Protein AF-A0A368H5M2-F1 (afdb_monomer)

Sequence (194 aa):
VFSQQQHNDDEKASECLKKCVGPLAKVERSFNYLFNHYEEICDMLESGAFCVRKCEQKDVEKFHQYTTFYRIHCVDYEEDLEPHIPCLKKAAKDADAVCKDKCHNTYKIDKNDEKEKQEKKGCLTLECSTVCYFQEFVEECPEAKDALLKLNVGQIHSIALTLHPISFERMTQECRNVHDTDHMKRRMLEGLDN

Mean predicted aligned error: 5.5 Å

Solvent-accessible surface area (backbone atoms only — not comparable to full-atom values): 10730 Å² total; per-residue (Å²): 129,81,73,79,73,77,67,91,59,91,65,74,76,50,72,61,42,48,62,31,46,44,69,68,71,70,53,72,93,44,62,33,53,44,46,72,40,40,69,63,51,37,53,52,48,53,52,21,53,64,49,31,74,77,45,56,72,71,41,39,54,50,49,52,62,76,39,39,68,54,43,48,56,57,61,77,37,26,83,64,41,59,87,37,39,78,50,48,35,66,42,20,55,56,33,48,54,52,30,47,53,64,19,52,65,72,38,63,75,54,93,84,49,54,70,70,58,38,51,42,30,49,26,48,28,48,44,44,36,56,30,38,46,51,42,47,43,30,71,74,30,58,89,38,38,66,43,52,48,51,52,53,45,50,51,28,43,58,53,43,74,71,53,54,66,72,60,53,71,71,44,55,70,51,48,44,42,61,41,33,46,70,56,47,51,50,58,44,47,60,91,68,83,126

Organism: Ancylostoma caninum (NCBI:txid29170)

Structure (mmCIF, N/CA/C/O backbone):
data_AF-A0A368H5M2-F1
#
_entry.id   AF-A0A368H5M2-F1
#
loop_
_atom_site.group_PDB
_atom_site.id
_atom_site.type_symbol
_atom_site.label_atom_id
_atom_site.label_alt_id
_atom_site.label_comp_id
_atom_site.label_asym_id
_atom_site.label_entity_id
_atom_site.label_seq_id
_atom_site.pdbx_PDB_ins_code
_atom_site.Cartn_x
_atom_site.Cartn_y
_atom_site.Cartn_z
_atom_site.occupancy
_atom_site.B_iso_or_equiv
_atom_site.auth_seq_id
_atom_site.auth_comp_id
_atom_site.auth_asym_id
_atom_site.auth_atom_id
_atom_site.pdbx_PDB_model_num
ATOM 1 N N . VAL A 1 1 ? 0.085 3.322 0.647 1.00 35.03 1 VAL A N 1
ATOM 2 C CA . VAL A 1 1 ? 1.050 4.067 1.504 1.00 35.03 1 VAL A CA 1
ATOM 3 C C . VAL A 1 1 ? 2.459 3.452 1.529 1.00 35.03 1 VAL A C 1
ATOM 5 O O . VAL A 1 1 ? 3.427 4.170 1.737 1.00 35.03 1 VAL A O 1
ATOM 8 N N . PHE A 1 2 ? 2.631 2.171 1.181 1.00 29.92 2 PHE A N 1
ATOM 9 C CA . PHE A 1 2 ? 3.947 1.521 1.132 1.00 29.92 2 PHE A CA 1
ATOM 10 C C . PHE A 1 2 ? 4.688 1.663 -0.195 1.00 29.92 2 PHE A C 1
ATOM 12 O O . PHE A 1 2 ? 4.491 0.917 -1.149 1.00 29.92 2 PHE A O 1
ATOM 19 N N . SER A 1 3 ? 5.470 2.729 -0.257 1.00 29.77 3 SER A N 1
ATOM 20 C CA . SER A 1 3 ? 6.711 2.936 -1.010 1.00 29.77 3 SER A CA 1
ATOM 21 C C . SER A 1 3 ? 6.845 4.453 -1.055 1.00 29.77 3 SER A C 1
ATOM 23 O O . SER A 1 3 ? 6.444 5.109 -2.016 1.00 29.77 3 SER A O 1
ATOM 25 N N . GLN A 1 4 ? 7.254 5.016 0.081 1.00 31.94 4 GLN A N 1
ATOM 26 C CA . GLN A 1 4 ? 8.092 6.204 0.087 1.00 31.94 4 GLN A CA 1
ATOM 27 C C . GLN A 1 4 ? 9.530 5.724 0.283 1.00 31.94 4 GLN A C 1
ATOM 29 O O . GLN A 1 4 ? 10.230 6.148 1.192 1.00 31.94 4 GLN A O 1
ATOM 34 N N . GLN A 1 5 ? 10.005 4.854 -0.607 1.00 32.59 5 GLN A N 1
ATOM 35 C CA . GLN A 1 5 ? 11.347 5.123 -1.086 1.00 32.59 5 GLN A CA 1
ATOM 36 C C . GLN A 1 5 ? 11.201 6.354 -1.981 1.00 32.59 5 GLN A C 1
ATOM 38 O O . GLN A 1 5 ? 10.917 6.253 -3.174 1.00 32.59 5 GLN A O 1
ATOM 43 N N . GLN A 1 6 ? 11.347 7.542 -1.387 1.00 32.94 6 GLN A N 1
ATOM 44 C CA . GLN A 1 6 ? 11.907 8.663 -2.131 1.00 32.94 6 GLN A CA 1
ATOM 45 C C . GLN A 1 6 ? 13.333 8.243 -2.492 1.00 32.94 6 GLN A C 1
ATOM 47 O O . GLN A 1 6 ? 14.298 8.571 -1.808 1.00 32.94 6 GLN A O 1
ATOM 52 N N . HIS A 1 7 ? 13.453 7.427 -3.537 1.00 35.25 7 HIS A N 1
ATOM 53 C CA . HIS A 1 7 ? 14.720 7.249 -4.204 1.00 35.25 7 HIS A CA 1
ATOM 54 C C . HIS A 1 7 ? 15.053 8.606 -4.821 1.00 35.25 7 HIS A C 1
ATOM 56 O O . HIS A 1 7 ? 14.352 9.093 -5.709 1.00 35.25 7 HIS A O 1
ATOM 62 N N . ASN A 1 8 ? 16.109 9.230 -4.298 1.00 33.22 8 ASN A N 1
ATOM 63 C CA . ASN A 1 8 ? 16.935 10.149 -5.067 1.00 33.22 8 ASN A CA 1
ATOM 64 C C . ASN A 1 8 ? 17.477 9.365 -6.270 1.00 33.22 8 ASN A C 1
ATOM 66 O O . ASN A 1 8 ? 18.597 8.867 -6.232 1.00 33.22 8 ASN A O 1
ATOM 70 N N . ASP A 1 9 ? 16.664 9.227 -7.311 1.00 36.62 9 ASP A N 1
ATOM 71 C CA . ASP A 1 9 ? 17.094 8.729 -8.606 1.00 36.62 9 ASP A CA 1
ATOM 72 C C . ASP A 1 9 ? 17.068 9.915 -9.570 1.00 36.62 9 ASP A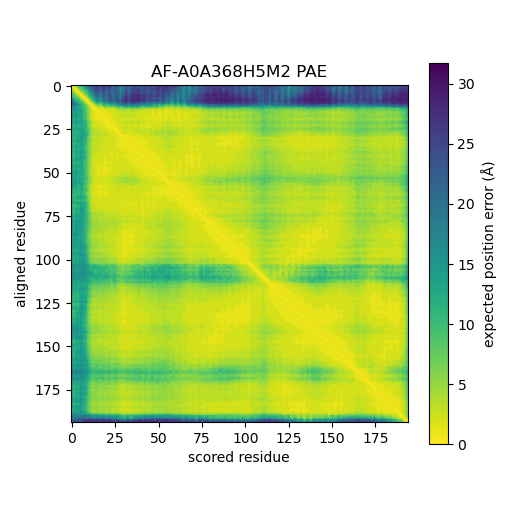 C 1
ATOM 74 O O . ASP A 1 9 ? 16.074 10.203 -10.236 1.00 36.62 9 ASP A O 1
ATOM 78 N N . ASP A 1 10 ? 18.223 10.569 -9.687 1.00 37.59 10 ASP A N 1
ATOM 79 C CA . ASP A 1 10 ? 18.582 11.396 -10.844 1.00 37.59 10 ASP A CA 1
ATOM 80 C C . ASP A 1 10 ? 18.661 10.568 -12.155 1.00 37.59 10 ASP A C 1
ATOM 82 O O . ASP A 1 10 ? 19.004 11.087 -13.219 1.00 37.59 10 ASP A O 1
ATOM 86 N N . GLU A 1 11 ? 18.285 9.283 -12.140 1.00 53.75 11 GLU A N 1
ATOM 87 C CA . GLU A 1 11 ? 17.988 8.513 -13.344 1.00 53.75 11 GLU A CA 1
ATOM 88 C C . GLU A 1 11 ? 16.551 8.759 -13.805 1.00 53.75 11 GLU A C 1
ATOM 90 O O . GLU A 1 11 ? 15.599 8.101 -13.378 1.00 53.75 11 GLU A O 1
ATOM 95 N N . LYS A 1 12 ? 16.397 9.682 -14.759 1.00 68.19 12 LYS A N 1
ATOM 96 C CA . LYS A 1 12 ? 15.141 9.862 -15.495 1.00 68.19 12 LYS A CA 1
ATOM 97 C C . LYS A 1 12 ? 14.625 8.503 -15.979 1.00 68.19 12 LYS A C 1
ATOM 99 O O . LYS A 1 12 ? 15.290 7.844 -16.773 1.00 68.19 12 LYS A O 1
ATOM 104 N N . ALA A 1 13 ? 13.416 8.132 -15.549 1.00 78.81 13 ALA A N 1
ATOM 105 C CA . ALA A 1 13 ? 12.724 6.948 -16.053 1.00 78.81 13 ALA A CA 1
ATOM 106 C C . ALA A 1 13 ? 12.751 6.917 -17.592 1.00 78.81 13 ALA A C 1
ATOM 108 O O . ALA A 1 13 ? 12.530 7.957 -18.239 1.00 78.81 13 ALA A O 1
ATOM 109 N N . SER A 1 14 ? 13.033 5.738 -18.153 1.00 92.19 14 SER A N 1
ATOM 110 C CA . SER A 1 14 ? 13.108 5.530 -19.599 1.00 92.19 14 SER A CA 1
ATOM 111 C C . SER A 1 14 ? 11.769 5.867 -20.268 1.00 92.19 14 SER A C 1
ATOM 113 O O . SER A 1 14 ? 10.714 5.906 -19.625 1.00 92.19 14 SER A O 1
ATOM 115 N N . GLU A 1 15 ? 11.785 6.116 -21.578 1.00 94.81 15 GLU A N 1
ATOM 116 C CA . GLU A 1 15 ? 10.541 6.325 -22.329 1.00 94.81 15 GLU A CA 1
ATOM 117 C C . GLU A 1 15 ? 9.644 5.080 -22.308 1.00 94.81 15 GLU A C 1
ATOM 119 O O . GLU A 1 15 ? 8.421 5.211 -22.219 1.00 94.81 15 GLU A O 1
ATOM 124 N N . CYS A 1 16 ? 10.243 3.882 -22.315 1.00 95.25 16 CYS A N 1
ATOM 125 C CA . CYS A 1 16 ? 9.516 2.615 -22.239 1.00 95.25 16 CYS A CA 1
ATOM 126 C C . CYS A 1 16 ? 8.762 2.503 -20.909 1.00 95.25 16 CYS A C 1
ATOM 128 O O . CYS A 1 16 ? 7.539 2.345 -20.894 1.00 95.25 16 CYS A O 1
ATOM 130 N N . LEU A 1 17 ? 9.466 2.708 -19.792 1.00 94.81 17 LEU A N 1
ATOM 131 C CA . LEU A 1 17 ? 8.885 2.667 -18.454 1.00 94.81 17 LEU A CA 1
ATOM 132 C C . LEU A 1 17 ? 7.793 3.723 -18.272 1.00 94.81 17 LEU A C 1
ATOM 134 O O . LEU A 1 17 ? 6.701 3.398 -17.810 1.00 94.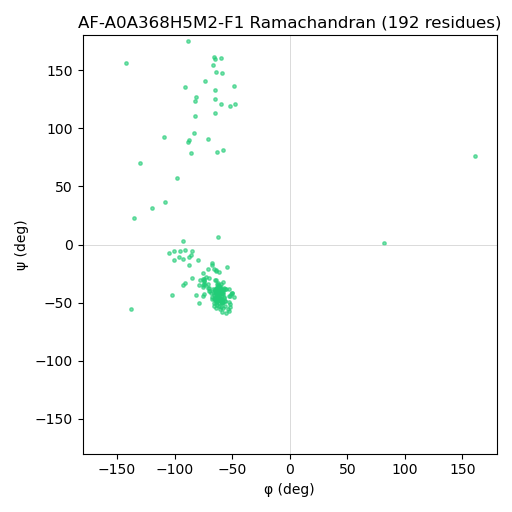81 17 LEU A O 1
ATOM 138 N N . LYS A 1 18 ? 8.044 4.971 -18.693 1.00 94.50 18 LYS A N 1
ATOM 139 C CA . LYS A 1 18 ? 7.052 6.060 -18.631 1.00 94.50 18 LYS A CA 1
ATOM 140 C C . LYS A 1 18 ? 5.776 5.724 -19.389 1.00 94.50 18 LYS A C 1
ATOM 142 O O . LYS A 1 18 ? 4.689 6.030 -18.905 1.00 94.50 18 LYS A O 1
ATOM 147 N N . LYS A 1 19 ? 5.898 5.101 -20.563 1.00 95.38 19 LYS A N 1
ATOM 148 C CA . LYS A 1 19 ? 4.743 4.669 -21.351 1.00 95.38 19 LYS A CA 1
ATOM 149 C C . LYS A 1 19 ? 3.947 3.589 -20.618 1.00 95.38 19 LYS A C 1
ATOM 151 O O . LYS A 1 19 ? 2.727 3.703 -20.548 1.00 95.38 19 LYS A O 1
ATOM 156 N N . CYS A 1 20 ? 4.620 2.578 -20.068 1.00 96.69 20 CYS A N 1
ATOM 157 C CA . CYS A 1 20 ? 3.949 1.436 -19.447 1.00 96.69 20 CYS A CA 1
ATOM 158 C C . CYS A 1 20 ? 3.358 1.751 -18.062 1.00 96.69 20 CYS A C 1
ATOM 160 O O . CYS A 1 20 ? 2.287 1.252 -17.738 1.00 96.69 20 CYS A O 1
ATOM 162 N N . VAL A 1 21 ? 4.007 2.604 -17.259 1.00 94.94 21 VAL A N 1
ATOM 163 C CA . VAL A 1 21 ? 3.494 3.019 -15.937 1.00 94.94 21 VAL A CA 1
ATOM 164 C C . VAL A 1 21 ? 2.564 4.234 -16.013 1.00 94.94 21 VAL A C 1
ATOM 166 O O . VAL A 1 21 ? 1.818 4.504 -15.079 1.00 94.94 21 VAL A O 1
ATOM 169 N N . GLY A 1 22 ? 2.603 4.983 -17.119 1.00 92.38 22 GLY A N 1
ATOM 170 C CA . GLY A 1 22 ? 1.934 6.274 -17.283 1.00 92.38 22 GLY A CA 1
ATOM 171 C C . GLY A 1 22 ? 0.442 6.305 -16.926 1.00 92.38 22 GLY A C 1
ATOM 172 O O . GLY A 1 22 ? 0.032 7.277 -16.291 1.00 92.38 22 GLY A O 1
ATOM 173 N N . PRO A 1 23 ? -0.374 5.298 -17.296 1.00 92.25 23 PRO A N 1
ATOM 174 C CA . PRO A 1 23 ? -1.769 5.219 -16.862 1.00 92.25 23 PRO A CA 1
ATOM 175 C C . PRO A 1 23 ? -1.906 5.145 -15.334 1.00 92.25 23 PRO A C 1
ATOM 177 O O . PRO A 1 23 ? -2.527 6.020 -14.736 1.00 92.25 23 PRO A O 1
ATOM 180 N N . LEU A 1 24 ? -1.227 4.188 -14.692 1.00 91.88 24 LEU A N 1
ATOM 181 C CA . LEU A 1 24 ? -1.243 4.008 -13.233 1.00 91.88 24 LEU A CA 1
ATOM 182 C C . LEU A 1 24 ? -0.621 5.183 -12.468 1.00 91.88 24 LEU A C 1
ATOM 184 O O . LEU A 1 24 ? -1.031 5.483 -11.351 1.00 91.88 24 LEU A O 1
ATOM 188 N N . ALA A 1 25 ? 0.360 5.872 -13.053 1.00 89.12 25 ALA A N 1
ATOM 189 C CA . ALA A 1 25 ? 1.016 7.022 -12.432 1.00 89.12 25 ALA A CA 1
ATOM 190 C C . ALA A 1 25 ? 0.092 8.245 -12.281 1.00 89.12 25 ALA A C 1
ATOM 192 O O . ALA A 1 25 ? 0.412 9.158 -11.521 1.00 89.12 25 ALA A O 1
ATOM 193 N N . LYS A 1 26 ? -1.033 8.282 -13.009 1.00 89.62 26 LYS A N 1
ATOM 194 C CA . LYS A 1 26 ? -2.046 9.348 -12.920 1.00 89.62 26 LYS A CA 1
ATOM 195 C C . LYS A 1 26 ? -3.162 9.031 -11.926 1.00 89.62 26 LYS A C 1
ATOM 197 O O . LYS A 1 26 ? -3.952 9.920 -11.618 1.00 89.62 26 LYS A O 1
ATOM 202 N N . VAL A 1 27 ? -3.239 7.786 -11.464 1.00 91.62 27 VAL A N 1
ATOM 203 C CA . VAL A 1 27 ? -4.258 7.321 -10.524 1.00 91.62 27 VAL A CA 1
ATOM 204 C C . VAL A 1 27 ? -3.961 7.858 -9.124 1.00 91.62 27 VAL A C 1
ATOM 206 O O . VAL A 1 27 ? -2.805 7.916 -8.695 1.00 91.62 27 VAL A O 1
ATOM 209 N N . GLU A 1 28 ? -5.009 8.258 -8.401 1.00 91.00 28 GLU A N 1
ATOM 210 C CA . GLU A 1 28 ? -4.875 8.656 -7.004 1.00 91.00 28 GLU A CA 1
ATOM 211 C C . GLU A 1 28 ? -4.448 7.455 -6.152 1.00 91.00 28 GLU A C 1
ATOM 213 O O . GLU A 1 28 ? -5.110 6.420 -6.107 1.00 91.00 28 GLU A O 1
ATOM 218 N N . ARG A 1 29 ? -3.344 7.610 -5.417 1.00 90.38 29 ARG A N 1
ATOM 219 C CA . ARG A 1 29 ? -2.837 6.566 -4.525 1.00 90.38 29 ARG A CA 1
ATOM 220 C C . ARG A 1 29 ? -3.516 6.632 -3.154 1.00 90.38 29 ARG A C 1
ATOM 222 O O . ARG A 1 29 ? -2.923 7.117 -2.188 1.00 90.38 29 ARG A O 1
ATOM 229 N N . SER A 1 30 ? -4.737 6.121 -3.071 1.00 94.19 30 SER A N 1
ATOM 230 C CA . SER A 1 30 ? -5.516 5.998 -1.834 1.00 94.19 30 SER A CA 1
ATOM 231 C C . SER A 1 30 ? -6.317 4.695 -1.819 1.00 94.19 30 SER A C 1
ATOM 233 O O . SER A 1 30 ? -6.560 4.114 -2.880 1.00 94.19 30 SER A O 1
ATOM 235 N N . PHE A 1 31 ? -6.679 4.188 -0.636 1.00 96.31 31 PHE A N 1
ATOM 236 C CA . PHE A 1 31 ? -7.460 2.948 -0.573 1.00 96.31 31 PHE A CA 1
ATOM 237 C C . PHE A 1 31 ? -8.894 3.170 -1.047 1.00 96.31 31 PHE A C 1
ATOM 239 O O . PHE A 1 31 ? -9.458 2.300 -1.708 1.00 96.31 31 PHE A O 1
ATOM 246 N N . ASN A 1 32 ? -9.456 4.354 -0.786 1.00 96.88 32 ASN A N 1
ATOM 247 C CA . ASN A 1 32 ? -10.765 4.733 -1.294 1.00 96.88 32 ASN A CA 1
ATOM 248 C C . ASN A 1 32 ? -10.786 4.671 -2.818 1.00 96.88 32 ASN A C 1
ATOM 250 O O . ASN A 1 32 ? -11.673 4.035 -3.381 1.00 96.88 32 ASN A O 1
ATOM 254 N N . TYR A 1 33 ? -9.805 5.273 -3.496 1.00 96.06 33 TYR A N 1
ATOM 255 C CA . TYR A 1 33 ? -9.757 5.200 -4.953 1.00 96.06 33 TYR A CA 1
ATOM 256 C C . TYR A 1 33 ? -9.540 3.757 -5.429 1.00 96.06 33 TYR A C 1
ATOM 258 O O . TYR A 1 33 ? -10.288 3.284 -6.282 1.00 96.06 33 TYR A O 1
ATOM 266 N N . LEU A 1 34 ? -8.588 3.034 -4.821 1.00 95.81 34 LEU A N 1
ATOM 267 C CA . LEU A 1 34 ? -8.287 1.642 -5.163 1.00 95.81 34 LEU A CA 1
ATOM 268 C C . LEU A 1 34 ? -9.528 0.747 -5.132 1.00 95.81 34 LEU A C 1
ATOM 270 O O . LEU A 1 34 ? -9.858 0.134 -6.137 1.00 95.81 34 LEU A O 1
ATOM 274 N N . PHE A 1 35 ? -10.236 0.679 -4.006 1.00 96.50 35 PHE A N 1
ATOM 275 C CA . PHE A 1 35 ? -11.365 -0.242 -3.872 1.00 96.50 35 PHE A CA 1
ATOM 276 C C . PHE A 1 35 ? -12.618 0.233 -4.616 1.00 96.50 35 PHE A C 1
ATOM 278 O O . PHE A 1 35 ? -13.444 -0.586 -5.021 1.00 96.50 35 PHE A O 1
ATOM 285 N N . ASN A 1 36 ? -12.776 1.541 -4.855 1.00 96.31 36 ASN A N 1
ATOM 286 C CA . ASN A 1 36 ? -13.881 2.027 -5.684 1.00 96.31 36 ASN A CA 1
ATOM 287 C C . ASN A 1 36 ? -13.690 1.718 -7.176 1.00 96.31 36 ASN A C 1
ATOM 289 O O . ASN A 1 36 ? -14.700 1.524 -7.858 1.00 96.31 36 ASN A O 1
ATOM 293 N N . HIS A 1 37 ? -12.437 1.617 -7.630 1.00 96.75 37 HIS A N 1
ATOM 294 C CA . HIS A 1 37 ? -12.019 1.374 -9.015 1.00 96.75 37 HIS A CA 1
ATOM 295 C C . HIS A 1 37 ? -11.202 0.077 -9.163 1.00 96.75 37 HIS A C 1
ATOM 297 O O . HIS A 1 37 ? -10.305 0.013 -9.997 1.00 96.75 37 HIS A O 1
ATOM 303 N N . TYR A 1 38 ? -11.485 -0.936 -8.336 1.00 95.50 38 TYR A N 1
ATOM 304 C CA . TYR A 1 38 ? -10.633 -2.121 -8.184 1.00 95.50 38 TYR A CA 1
ATOM 305 C C . TYR A 1 38 ? -10.357 -2.829 -9.519 1.00 95.50 38 TYR A C 1
ATOM 307 O O . TYR A 1 38 ? -9.210 -2.842 -9.956 1.00 95.50 38 TYR A O 1
ATOM 315 N N . GLU A 1 39 ? -11.409 -3.276 -10.213 1.00 94.94 39 GLU A N 1
ATOM 316 C CA . GLU A 1 39 ? -11.319 -3.921 -11.536 1.00 94.94 39 GLU A CA 1
ATOM 317 C C . GLU A 1 39 ? -10.523 -3.081 -12.543 1.00 94.94 39 GLU A C 1
ATOM 319 O O . GLU A 1 39 ? -9.571 -3.547 -13.157 1.00 94.94 39 GLU A O 1
ATOM 324 N N . GLU A 1 40 ? -10.859 -1.792 -12.653 1.00 96.62 40 GLU A N 1
ATOM 325 C CA . GLU A 1 40 ? -10.218 -0.871 -13.595 1.00 96.62 40 GLU A CA 1
ATOM 326 C C . GLU A 1 40 ? -8.710 -0.744 -13.320 1.00 96.62 40 GLU A C 1
ATOM 328 O O . GLU A 1 40 ? -7.894 -0.718 -14.242 1.00 96.62 40 GLU A O 1
ATOM 333 N N . ILE A 1 41 ? -8.315 -0.680 -12.047 1.00 96.00 41 ILE A N 1
ATOM 334 C CA . ILE A 1 41 ? -6.909 -0.591 -11.648 1.00 96.00 41 ILE A CA 1
ATOM 335 C C . ILE A 1 41 ? -6.177 -1.906 -11.908 1.00 96.00 41 ILE A C 1
ATOM 337 O O . ILE A 1 41 ? -5.024 -1.866 -12.353 1.00 96.00 41 ILE A O 1
ATOM 341 N N . CYS A 1 42 ? -6.818 -3.045 -11.649 1.00 96.25 42 CYS A N 1
ATOM 342 C CA . CYS A 1 42 ? -6.234 -4.355 -11.914 1.00 96.25 42 CYS A CA 1
ATOM 343 C C . CYS A 1 42 ? -6.034 -4.572 -13.428 1.00 96.25 42 CYS A C 1
ATOM 345 O O . CYS A 1 42 ? -4.927 -4.930 -13.841 1.00 96.25 42 CYS A O 1
ATOM 347 N N . ASP A 1 43 ? -6.998 -4.174 -14.265 1.00 96.69 43 ASP A N 1
ATOM 348 C CA . ASP A 1 43 ? -6.877 -4.164 -15.733 1.00 96.69 43 ASP A CA 1
ATOM 349 C C . ASP A 1 43 ? -5.737 -3.250 -16.225 1.00 96.69 43 ASP A C 1
ATOM 351 O O . ASP A 1 43 ? -4.948 -3.604 -17.116 1.00 96.69 43 ASP A O 1
ATOM 355 N N . MET A 1 44 ? -5.616 -2.047 -15.643 1.00 96.62 44 MET A N 1
ATOM 356 C CA . MET A 1 44 ? -4.515 -1.128 -15.956 1.00 96.62 44 MET A CA 1
ATOM 357 C C . MET A 1 44 ? -3.157 -1.722 -15.569 1.00 96.62 44 MET A C 1
ATOM 359 O O . MET A 1 44 ? -2.174 -1.545 -16.300 1.00 96.62 44 MET A O 1
ATOM 363 N N . LEU A 1 45 ? -3.088 -2.416 -14.430 1.00 96.88 45 LEU A N 1
ATOM 364 C CA . LEU A 1 45 ? -1.882 -3.088 -13.963 1.00 96.88 45 LEU A CA 1
ATOM 365 C C . LEU A 1 45 ? -1.480 -4.234 -14.883 1.00 96.88 45 LEU A C 1
ATOM 367 O O . LEU A 1 45 ? -0.309 -4.299 -15.267 1.00 96.88 45 LEU A O 1
ATOM 371 N N . GLU A 1 46 ? -2.423 -5.085 -15.279 1.00 96.62 46 GLU A N 1
ATOM 372 C CA . GLU A 1 46 ? -2.166 -6.178 -16.216 1.00 96.62 46 GLU A CA 1
ATOM 373 C C . GLU A 1 46 ? -1.673 -5.636 -17.566 1.00 96.62 46 GLU A C 1
ATOM 375 O O . GLU A 1 46 ? -0.632 -6.061 -18.083 1.00 96.62 46 GLU A O 1
ATOM 380 N N . SER A 1 47 ? -2.352 -4.617 -18.098 1.00 97.19 47 SER A N 1
ATOM 381 C CA . SER A 1 47 ? -1.963 -3.947 -19.343 1.00 97.19 47 SER A CA 1
ATOM 382 C C . SER A 1 47 ? -0.553 -3.348 -19.262 1.00 97.19 47 SER A C 1
ATOM 384 O O . SER A 1 47 ? 0.254 -3.485 -20.191 1.00 97.19 47 SER A O 1
ATOM 386 N N . GLY A 1 48 ? -0.223 -2.706 -18.137 1.00 96.94 48 GLY A N 1
ATOM 387 C CA . GLY A 1 48 ? 1.111 -2.171 -17.864 1.00 96.94 48 GLY A CA 1
ATOM 388 C C . GLY A 1 48 ? 2.175 -3.268 -17.762 1.00 96.94 48 GLY A C 1
ATOM 389 O O . GLY A 1 48 ? 3.254 -3.135 -18.347 1.00 96.94 48 GLY A O 1
ATOM 390 N N . ALA A 1 49 ? 1.855 -4.384 -17.101 1.00 96.31 49 ALA A N 1
ATOM 391 C CA . ALA A 1 49 ? 2.739 -5.539 -16.982 1.00 96.31 49 ALA A CA 1
ATOM 392 C C . ALA A 1 49 ? 3.001 -6.188 -18.351 1.00 96.31 49 ALA A C 1
ATOM 394 O O . ALA A 1 49 ? 4.140 -6.531 -18.670 1.00 96.31 49 ALA A O 1
ATOM 395 N N . PHE A 1 50 ? 1.983 -6.295 -19.209 1.00 96.94 50 PHE A N 1
ATOM 396 C CA . PHE A 1 50 ? 2.158 -6.761 -20.585 1.00 96.94 50 PHE A CA 1
ATOM 397 C C . PHE A 1 50 ? 3.017 -5.799 -21.420 1.00 96.94 50 PHE A C 1
ATOM 399 O O . PHE A 1 50 ? 3.858 -6.236 -22.210 1.00 96.94 50 PHE A O 1
ATOM 406 N N . CYS A 1 51 ? 2.839 -4.488 -21.230 1.00 97.44 51 CYS A N 1
ATOM 407 C CA . CYS A 1 51 ? 3.647 -3.460 -21.881 1.00 97.44 51 CYS A CA 1
ATOM 408 C C . CYS A 1 51 ? 5.132 -3.577 -21.501 1.00 97.44 51 CYS A C 1
ATOM 410 O O . CYS A 1 51 ? 5.984 -3.632 -22.394 1.00 97.44 51 CYS A O 1
ATOM 412 N N . VAL A 1 52 ? 5.445 -3.661 -20.199 1.00 97.06 52 VAL A N 1
ATOM 413 C CA . VAL A 1 52 ? 6.833 -3.587 -19.712 1.00 97.06 52 VAL A CA 1
ATOM 414 C C . VAL A 1 52 ? 7.661 -4.827 -20.048 1.00 97.06 52 VAL A C 1
ATOM 416 O O . VAL A 1 52 ? 8.877 -4.722 -20.156 1.00 97.06 52 VAL A O 1
ATOM 419 N N . ARG A 1 53 ? 7.033 -5.979 -20.332 1.00 95.88 53 ARG A N 1
ATOM 420 C CA . ARG A 1 53 ? 7.727 -7.198 -20.810 1.00 95.88 53 ARG A CA 1
ATOM 421 C C . ARG A 1 53 ? 8.581 -6.976 -22.064 1.00 95.88 53 ARG A C 1
ATOM 423 O O . ARG A 1 53 ? 9.432 -7.802 -22.371 1.00 95.88 53 ARG A O 1
ATOM 430 N N . LYS A 1 54 ? 8.324 -5.899 -22.814 1.00 95.94 54 LYS A N 1
ATOM 431 C CA . LYS A 1 54 ? 9.078 -5.511 -24.017 1.00 95.94 54 LYS A CA 1
ATOM 432 C C . LYS A 1 54 ? 10.188 -4.489 -23.733 1.00 95.94 54 LYS A C 1
ATOM 434 O O . LYS A 1 54 ? 10.904 -4.126 -24.662 1.00 95.94 54 LYS A O 1
ATOM 439 N N . CYS A 1 55 ? 10.288 -3.990 -22.502 1.00 96.00 55 CYS A N 1
ATOM 440 C CA . CYS A 1 55 ? 11.325 -3.063 -22.057 1.00 96.00 55 CYS A CA 1
ATOM 441 C C . CYS A 1 55 ? 12.563 -3.823 -21.549 1.00 96.00 55 CYS A C 1
ATOM 443 O O . CYS A 1 55 ? 12.573 -5.051 -21.462 1.00 96.00 55 CYS A O 1
ATOM 445 N N . GLU A 1 56 ? 13.619 -3.087 -21.199 1.00 96.31 56 GLU A N 1
ATOM 446 C CA . GLU A 1 56 ? 14.805 -3.667 -20.568 1.00 96.31 56 GLU A CA 1
ATOM 447 C C . GLU A 1 56 ? 14.495 -4.198 -19.163 1.00 96.31 56 GLU A C 1
ATOM 449 O O . GLU A 1 56 ? 13.614 -3.691 -18.468 1.00 96.31 56 GLU A O 1
ATOM 454 N N . GLN A 1 57 ? 15.279 -5.176 -18.703 1.00 94.31 57 GLN A N 1
ATOM 455 C CA . GLN A 1 57 ? 15.096 -5.812 -17.394 1.00 94.31 57 GLN A CA 1
ATOM 456 C C . GLN A 1 57 ? 15.037 -4.799 -16.236 1.00 94.31 57 GLN A C 1
ATOM 458 O O . GLN A 1 57 ? 14.203 -4.914 -15.341 1.00 94.31 57 GLN A O 1
ATOM 463 N N . LYS A 1 58 ? 15.860 -3.747 -16.297 1.00 93.56 58 LYS A N 1
ATOM 464 C CA . LYS A 1 58 ? 15.859 -2.659 -15.311 1.00 93.56 58 LYS A CA 1
ATOM 465 C C . LYS A 1 58 ? 14.521 -1.908 -15.256 1.00 93.56 58 LYS A C 1
ATOM 467 O O . LYS A 1 58 ? 14.085 -1.508 -14.180 1.00 93.56 58 LYS A O 1
ATOM 472 N N . ASP A 1 59 ? 13.856 -1.720 -16.395 1.00 94.56 59 ASP A N 1
ATOM 473 C CA . ASP A 1 59 ? 12.536 -1.085 -16.451 1.00 94.56 59 ASP A CA 1
ATOM 474 C C . ASP A 1 59 ? 11.438 -2.016 -15.933 1.00 94.56 59 ASP A C 1
ATOM 476 O O . ASP A 1 59 ? 10.508 -1.547 -15.279 1.00 94.56 59 ASP A O 1
ATOM 480 N N . VAL A 1 60 ? 11.556 -3.326 -16.175 1.00 94.44 60 VAL A N 1
ATOM 481 C CA . VAL A 1 60 ? 10.649 -4.338 -15.606 1.00 94.44 60 VAL A CA 1
ATOM 482 C C . VAL A 1 60 ? 10.702 -4.290 -14.077 1.00 94.44 60 VAL A C 1
ATOM 484 O O . VAL A 1 60 ? 9.667 -4.178 -13.418 1.00 94.44 60 VAL A O 1
ATOM 487 N N . GLU A 1 61 ? 11.905 -4.280 -13.504 1.00 92.00 61 GLU A N 1
ATOM 488 C CA . GLU A 1 61 ? 12.114 -4.170 -12.056 1.00 92.00 61 GLU A CA 1
ATOM 489 C C . GLU A 1 61 ? 11.545 -2.862 -11.490 1.00 92.00 61 GLU A C 1
ATOM 491 O O . GLU A 1 61 ? 10.775 -2.888 -10.524 1.00 92.00 61 GLU A O 1
ATOM 496 N N . LYS A 1 62 ? 11.838 -1.719 -12.129 1.00 92.75 62 LYS A N 1
ATOM 497 C CA . LYS A 1 62 ? 11.292 -0.416 -11.712 1.00 92.75 62 LYS A CA 1
ATOM 498 C C . LYS A 1 62 ? 9.765 -0.360 -11.833 1.00 92.75 62 LYS A C 1
ATOM 500 O O . LYS A 1 62 ? 9.109 0.218 -10.967 1.00 92.75 62 LYS A O 1
ATOM 505 N N . PHE A 1 63 ? 9.170 -0.978 -12.855 1.00 94.88 63 PHE A N 1
ATOM 506 C CA . PHE A 1 63 ? 7.713 -1.069 -12.981 1.00 94.88 63 PHE A CA 1
ATOM 507 C C . PHE A 1 63 ? 7.103 -1.829 -11.804 1.00 94.88 63 PHE A C 1
ATOM 509 O O . PHE A 1 63 ? 6.163 -1.329 -11.183 1.00 94.88 63 PHE A O 1
ATOM 516 N N . HIS A 1 64 ? 7.655 -2.993 -11.446 1.00 92.31 64 HIS A N 1
ATOM 517 C CA . HIS A 1 64 ? 7.179 -3.748 -10.288 1.00 92.31 64 HIS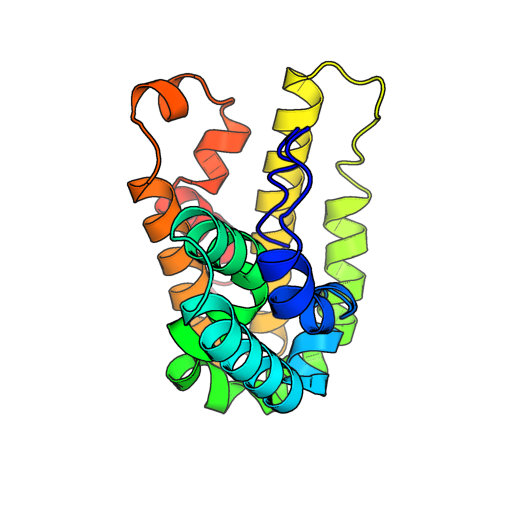 A CA 1
ATOM 518 C C . HIS A 1 64 ? 7.320 -2.949 -8.990 1.00 92.31 64 HIS A C 1
ATOM 520 O O . HIS A 1 64 ? 6.392 -2.941 -8.183 1.00 92.31 64 HIS A O 1
ATOM 526 N N . GLN A 1 65 ? 8.418 -2.212 -8.809 1.00 89.00 65 GLN A N 1
ATOM 527 C CA . GLN A 1 65 ? 8.597 -1.328 -7.653 1.00 89.00 65 GLN A CA 1
ATOM 528 C C . GLN A 1 65 ? 7.522 -0.232 -7.604 1.00 89.00 65 GLN A C 1
ATOM 530 O O . GLN A 1 65 ? 6.814 -0.121 -6.599 1.00 89.00 65 GLN A O 1
ATOM 535 N N . TYR A 1 66 ? 7.326 0.522 -8.692 1.00 90.06 66 TYR A N 1
ATOM 536 C CA . TYR A 1 66 ? 6.340 1.610 -8.747 1.00 90.06 66 TYR A CA 1
ATOM 537 C C . TYR A 1 66 ? 4.898 1.140 -8.565 1.00 90.06 66 TYR A C 1
ATOM 539 O O . TYR A 1 66 ? 4.090 1.841 -7.955 1.00 90.06 66 TYR A O 1
ATOM 547 N N . THR A 1 67 ? 4.576 -0.052 -9.060 1.00 93.31 67 THR A N 1
ATOM 548 C CA . THR A 1 67 ? 3.214 -0.596 -9.031 1.00 93.31 67 THR A CA 1
ATOM 549 C C . THR A 1 67 ? 2.922 -1.469 -7.816 1.00 93.31 67 THR A C 1
ATOM 551 O O . THR A 1 67 ? 1.808 -1.967 -7.691 1.00 93.31 67 THR A O 1
ATOM 554 N N . THR A 1 68 ? 3.871 -1.609 -6.882 1.00 91.19 68 THR A N 1
ATOM 555 C CA . THR A 1 68 ? 3.740 -2.478 -5.697 1.00 91.19 68 THR A CA 1
ATOM 556 C C . THR A 1 68 ? 2.432 -2.257 -4.938 1.00 91.19 68 THR A C 1
ATOM 558 O O . THR A 1 68 ? 1.782 -3.225 -4.567 1.00 91.19 68 THR A O 1
ATOM 561 N N . PHE A 1 69 ? 1.995 -1.004 -4.764 1.00 91.12 69 PHE A N 1
ATOM 562 C CA . PHE A 1 69 ? 0.733 -0.715 -4.072 1.00 91.12 69 PHE A CA 1
ATOM 563 C C . PHE A 1 69 ? -0.485 -1.360 -4.741 1.00 91.12 69 PHE A C 1
ATOM 565 O O . PHE A 1 69 ? -1.351 -1.856 -4.036 1.00 91.12 69 PHE A O 1
ATOM 572 N N . TYR A 1 70 ? -0.542 -1.378 -6.070 1.00 94.06 70 TYR A N 1
ATOM 573 C CA . TYR A 1 70 ? -1.649 -1.981 -6.811 1.00 94.06 70 TYR A CA 1
ATOM 574 C C . TYR A 1 70 ? -1.475 -3.498 -6.915 1.00 94.06 70 TYR A C 1
ATOM 576 O O . TYR A 1 70 ? -2.410 -4.240 -6.642 1.00 94.06 70 TYR A O 1
ATOM 584 N N . ARG A 1 71 ? -0.254 -3.965 -7.212 1.00 94.25 71 ARG A N 1
ATOM 585 C CA . ARG A 1 71 ? 0.060 -5.393 -7.378 1.00 94.25 71 ARG A CA 1
ATOM 586 C C . ARG A 1 71 ? -0.271 -6.225 -6.148 1.00 94.25 71 ARG A C 1
ATOM 588 O O . ARG A 1 71 ? -0.806 -7.315 -6.292 1.00 94.25 71 ARG A O 1
ATOM 595 N N . ILE A 1 72 ? -0.016 -5.691 -4.956 1.00 92.12 72 ILE A N 1
ATOM 596 C CA . ILE A 1 72 ? -0.334 -6.404 -3.716 1.00 92.12 72 ILE A CA 1
ATOM 597 C C . ILE A 1 72 ? -1.825 -6.755 -3.644 1.00 92.12 72 ILE A C 1
ATOM 599 O O . ILE A 1 72 ? -2.167 -7.845 -3.207 1.00 92.12 72 ILE A O 1
ATOM 603 N N . HIS A 1 73 ? -2.702 -5.863 -4.107 1.00 93.44 73 HIS A N 1
ATOM 604 C CA . HIS A 1 73 ? -4.148 -6.051 -4.006 1.00 93.44 73 HIS A CA 1
ATOM 605 C C . HIS A 1 73 ? -4.744 -6.764 -5.220 1.00 93.44 73 HIS A C 1
ATOM 607 O O . HIS A 1 73 ? -5.716 -7.484 -5.056 1.00 93.44 73 HIS A O 1
ATOM 613 N N . CYS A 1 74 ? -4.183 -6.550 -6.411 1.00 93.06 74 CYS A N 1
ATOM 614 C CA . CYS A 1 74 ? -4.701 -7.062 -7.685 1.00 93.06 74 CYS A CA 1
ATOM 615 C C . CYS A 1 74 ? -4.050 -8.365 -8.161 1.00 93.06 74 CYS A C 1
ATOM 617 O O . CYS A 1 74 ? -4.456 -8.894 -9.182 1.00 93.06 74 CYS A O 1
ATOM 619 N N . VAL A 1 75 ? -2.956 -8.809 -7.535 1.00 91.81 75 VAL A N 1
ATOM 620 C CA . VAL A 1 75 ? -2.198 -9.983 -7.999 1.00 91.81 75 VAL A CA 1
ATOM 621 C C . VAL A 1 75 ? -1.780 -10.845 -6.820 1.00 91.81 75 VAL A C 1
ATOM 623 O O . VAL A 1 75 ? -2.081 -12.030 -6.785 1.00 91.81 75 VAL A O 1
ATOM 626 N N . ASP A 1 76 ? -1.084 -10.261 -5.841 1.00 91.00 76 ASP A N 1
ATOM 627 C CA . ASP A 1 76 ? -0.435 -11.063 -4.798 1.00 91.00 76 ASP A CA 1
ATOM 628 C C . ASP A 1 76 ? -1.457 -11.622 -3.777 1.00 91.00 76 ASP A C 1
ATOM 630 O O . ASP A 1 76 ? -1.232 -12.694 -3.220 1.00 91.00 76 ASP A O 1
ATOM 634 N N . TYR A 1 77 ? -2.570 -10.910 -3.545 1.00 92.69 77 TYR A N 1
ATOM 635 C CA . TYR A 1 77 ? -3.629 -11.262 -2.580 1.00 92.69 77 TYR A CA 1
ATOM 636 C C . TYR A 1 77 ? -5.050 -11.088 -3.139 1.00 92.69 77 TYR A C 1
ATOM 638 O O . TYR A 1 77 ? -5.990 -10.904 -2.369 1.00 92.69 77 TYR A O 1
ATOM 646 N N . GLU A 1 78 ? -5.216 -11.116 -4.462 1.00 92.38 78 GLU A N 1
ATOM 647 C CA . GLU A 1 78 ? -6.521 -10.938 -5.120 1.00 92.38 78 GLU A CA 1
ATOM 648 C C . GLU A 1 78 ? -7.569 -11.916 -4.568 1.00 92.38 78 GLU A C 1
ATOM 650 O O . GLU A 1 78 ? -8.570 -11.478 -4.012 1.00 92.38 78 GLU A O 1
ATOM 655 N N . GLU A 1 79 ? -7.290 -13.223 -4.600 1.00 92.88 79 GLU A N 1
ATOM 656 C CA . GLU A 1 79 ? -8.230 -14.264 -4.152 1.00 92.88 79 GLU A CA 1
ATOM 657 C C . GLU A 1 79 ? -8.626 -14.135 -2.669 1.00 92.88 79 GLU A C 1
ATOM 659 O O . GLU A 1 79 ? -9.766 -14.411 -2.297 1.00 92.88 79 GLU A O 1
ATOM 664 N N . ASP A 1 80 ? -7.689 -13.715 -1.809 1.00 94.12 80 ASP A N 1
ATOM 665 C CA . ASP A 1 80 ? -7.963 -13.512 -0.382 1.00 94.12 80 ASP A CA 1
ATOM 666 C C . ASP A 1 80 ? -8.793 -12.235 -0.147 1.00 94.12 80 ASP A C 1
ATOM 668 O O . ASP A 1 80 ? -9.557 -12.176 0.813 1.00 94.12 80 ASP A O 1
ATOM 672 N N . LEU A 1 81 ? -8.632 -11.197 -0.978 1.00 93.81 81 LEU A N 1
ATOM 673 C CA . LEU A 1 81 ? -9.275 -9.891 -0.793 1.00 93.81 81 LEU A CA 1
ATOM 674 C C . LEU A 1 81 ? -10.613 -9.750 -1.514 1.00 93.81 81 LEU A C 1
ATOM 676 O O . LEU A 1 81 ? -11.487 -9.054 -0.991 1.00 93.81 81 LEU A O 1
ATOM 680 N N . GLU A 1 82 ? -10.773 -10.361 -2.689 1.00 94.00 82 GLU A N 1
ATOM 681 C CA . GLU A 1 82 ? -11.944 -10.225 -3.565 1.00 94.00 82 GLU A CA 1
ATOM 682 C C . GLU A 1 82 ? -13.277 -10.396 -2.807 1.00 94.00 82 GLU A C 1
ATOM 684 O O . GLU A 1 82 ? -14.140 -9.516 -2.928 1.00 94.00 82 GLU A O 1
ATOM 689 N N . PRO A 1 83 ? -13.446 -11.405 -1.919 1.00 96.69 83 PRO A N 1
ATOM 690 C CA . PRO A 1 83 ? -14.686 -11.575 -1.154 1.00 96.69 83 PRO A CA 1
ATOM 691 C C . PRO A 1 83 ? -15.020 -10.390 -0.235 1.00 96.69 83 PRO A C 1
ATOM 693 O O . PRO A 1 83 ? -16.183 -10.181 0.119 1.00 96.69 83 PRO A O 1
ATOM 696 N N . HIS A 1 84 ? -14.012 -9.610 0.156 1.00 96.81 84 HIS A N 1
ATOM 697 C CA . HIS A 1 84 ? -14.116 -8.513 1.116 1.00 96.81 84 HIS A CA 1
ATOM 698 C C . HIS A 1 84 ? -14.189 -7.130 0.456 1.00 96.81 84 HIS A C 1
ATOM 700 O O . HIS A 1 84 ? -14.578 -6.161 1.117 1.00 96.81 84 HIS A O 1
ATOM 706 N N . ILE A 1 85 ? -13.879 -7.014 -0.843 1.00 95.88 85 ILE A N 1
ATOM 707 C CA . ILE A 1 85 ? -13.893 -5.739 -1.584 1.00 95.88 85 ILE A CA 1
ATOM 708 C C . ILE A 1 85 ? -15.204 -4.954 -1.401 1.00 95.88 85 ILE A C 1
ATOM 710 O O . ILE A 1 85 ? -15.124 -3.743 -1.170 1.00 95.88 85 ILE A O 1
ATOM 714 N N . PRO A 1 86 ? -16.412 -5.564 -1.420 1.00 97.19 86 PRO A N 1
ATOM 715 C CA . PRO A 1 86 ? -17.652 -4.815 -1.213 1.00 97.19 86 PRO A CA 1
ATOM 716 C C . PRO A 1 86 ? -17.742 -4.092 0.139 1.00 97.19 86 PRO A C 1
ATOM 718 O O . PRO A 1 86 ? -18.345 -3.017 0.204 1.00 97.19 86 PRO A O 1
ATOM 721 N N . CYS A 1 87 ? -17.170 -4.662 1.206 1.00 98.12 87 CYS A N 1
ATOM 722 C CA . CYS A 1 87 ? -17.109 -4.011 2.514 1.00 98.12 87 CYS A CA 1
ATOM 723 C C . CYS A 1 87 ? -15.983 -2.974 2.550 1.00 98.12 87 CYS A C 1
ATOM 725 O O . CYS A 1 87 ? -16.233 -1.802 2.841 1.00 98.12 87 CYS A O 1
ATOM 727 N N . LEU A 1 88 ? -14.772 -3.370 2.142 1.00 97.50 88 LEU A N 1
ATOM 728 C CA . LEU A 1 88 ? -13.591 -2.503 2.140 1.00 97.50 88 LEU A CA 1
ATOM 729 C C . LEU A 1 88 ? -13.830 -1.213 1.347 1.00 97.50 88 LEU A C 1
ATOM 731 O O . LEU A 1 88 ? -13.451 -0.132 1.789 1.00 97.50 88 LEU A O 1
ATOM 735 N N . LYS A 1 89 ? -14.549 -1.297 0.222 1.00 97.25 89 LYS A N 1
ATOM 736 C CA . LYS A 1 89 ? -14.965 -0.142 -0.586 1.00 97.25 89 LYS A CA 1
ATOM 737 C C . LYS A 1 89 ? -15.785 0.886 0.200 1.00 97.25 89 LYS A C 1
ATOM 739 O O . LYS A 1 89 ? -15.633 2.083 -0.040 1.00 97.25 89 LYS A O 1
ATOM 744 N N . LYS A 1 90 ? -16.652 0.444 1.115 1.00 97.62 90 LYS A N 1
ATOM 745 C CA . LYS A 1 90 ? -17.478 1.332 1.950 1.00 97.62 90 LYS A CA 1
ATOM 746 C C . LYS A 1 90 ? -16.649 1.973 3.061 1.00 97.62 90 LYS A C 1
ATOM 748 O O . LYS A 1 90 ? -16.751 3.179 3.253 1.00 97.62 90 LYS A O 1
ATOM 753 N N . ALA A 1 91 ? -15.802 1.183 3.722 1.00 97.88 91 ALA A N 1
ATOM 754 C CA . ALA A 1 91 ? -14.957 1.638 4.827 1.00 97.88 91 ALA A CA 1
ATOM 755 C C . ALA A 1 91 ? -13.816 2.573 4.377 1.00 97.88 91 ALA A C 1
ATOM 757 O O . ALA A 1 91 ? -13.373 3.446 5.120 1.00 97.88 91 ALA A O 1
ATOM 758 N N . ALA A 1 92 ? -13.332 2.426 3.141 1.00 97.31 92 ALA A N 1
ATOM 759 C CA . ALA A 1 92 ? -12.081 3.048 2.707 1.00 97.31 92 ALA A CA 1
ATOM 760 C C . ALA A 1 92 ? -12.065 4.572 2.699 1.00 97.31 92 ALA A C 1
ATOM 762 O O . ALA A 1 92 ? -11.005 5.161 2.906 1.00 97.31 92 ALA A O 1
ATOM 763 N N . LYS A 1 93 ? -13.208 5.220 2.466 1.00 96.75 93 LYS A N 1
ATOM 764 C CA . LYS A 1 93 ? -13.284 6.682 2.507 1.00 96.75 93 LYS A CA 1
ATOM 765 C C . LYS A 1 93 ? -12.976 7.212 3.906 1.00 96.75 93 LYS A C 1
ATOM 767 O O . LYS A 1 93 ? -12.198 8.159 4.037 1.00 96.75 93 LYS A O 1
ATOM 772 N N . ASP A 1 94 ? -13.579 6.597 4.917 1.00 97.06 94 ASP A N 1
ATOM 773 C CA . ASP A 1 94 ? -13.438 7.022 6.305 1.00 97.06 94 ASP A CA 1
ATOM 774 C C . ASP A 1 94 ? -12.060 6.619 6.837 1.00 97.06 94 ASP A C 1
ATOM 776 O O . ASP A 1 94 ? -11.349 7.471 7.373 1.00 97.06 94 ASP A O 1
ATOM 780 N N . ALA A 1 95 ? -11.597 5.402 6.524 1.00 97.12 95 ALA A N 1
ATOM 781 C CA . ALA A 1 95 ? -10.237 4.960 6.835 1.00 97.12 95 ALA A CA 1
ATOM 782 C C . ALA A 1 95 ? -9.165 5.892 6.230 1.00 97.12 95 ALA A C 1
ATOM 784 O O . ALA A 1 95 ? -8.227 6.297 6.919 1.00 97.12 95 ALA A O 1
ATOM 785 N N . ASP A 1 96 ? -9.302 6.303 4.960 1.00 95.56 96 ASP A N 1
ATOM 786 C CA . ASP A 1 96 ? -8.382 7.267 4.341 1.00 95.56 96 ASP A CA 1
ATOM 787 C C . ASP A 1 96 ? -8.397 8.618 5.068 1.00 95.56 96 ASP A C 1
ATOM 789 O O . ASP A 1 96 ? -7.337 9.222 5.250 1.00 95.56 96 ASP A O 1
ATOM 793 N N . ALA A 1 97 ? -9.572 9.116 5.464 1.00 94.88 97 ALA A N 1
ATOM 794 C CA . ALA A 1 97 ? -9.693 10.391 6.164 1.00 94.88 97 ALA A CA 1
ATOM 795 C C . ALA A 1 97 ? -9.028 10.337 7.549 1.00 94.88 97 ALA A C 1
ATOM 797 O O . ALA A 1 97 ? -8.172 11.176 7.851 1.00 94.88 97 ALA A O 1
ATOM 798 N N . VAL A 1 98 ? -9.364 9.320 8.348 1.00 95.75 98 VAL A N 1
ATOM 799 C CA . VAL A 1 98 ? -8.844 9.125 9.708 1.00 95.75 98 VAL A CA 1
ATOM 800 C C . VAL A 1 98 ? -7.337 8.886 9.682 1.00 95.75 98 VAL A C 1
ATOM 802 O O . VAL A 1 98 ? -6.584 9.582 10.366 1.00 95.75 98 VAL A O 1
ATOM 805 N N . CYS A 1 99 ? -6.853 7.959 8.854 1.00 95.81 99 CYS A N 1
ATOM 806 C CA . CYS A 1 99 ? -5.443 7.576 8.871 1.00 95.81 99 CYS A CA 1
ATOM 807 C C . CYS A 1 99 ? -4.515 8.618 8.246 1.00 95.81 99 CYS A C 1
ATOM 809 O O . CYS A 1 99 ? -3.369 8.763 8.689 1.00 95.81 99 CYS A O 1
ATOM 811 N N . LYS A 1 100 ? -4.975 9.383 7.246 1.00 92.19 100 LYS A N 1
ATOM 812 C CA . LYS A 1 100 ? -4.196 10.527 6.745 1.00 92.19 100 LYS A CA 1
ATOM 813 C C . LYS A 1 100 ? -4.040 11.583 7.835 1.00 92.19 100 LYS A C 1
ATOM 815 O O . LYS A 1 100 ? -2.913 12.023 8.059 1.00 92.19 100 LYS A O 1
ATOM 820 N N . ASP A 1 101 ? -5.114 11.933 8.542 1.00 91.38 101 ASP A N 1
ATOM 821 C CA . ASP A 1 101 ? -5.035 12.910 9.630 1.00 91.38 101 ASP A CA 1
ATOM 822 C C . ASP A 1 101 ? -4.146 12.405 10.778 1.00 91.38 101 ASP A C 1
ATOM 824 O O . ASP A 1 101 ? -3.126 13.016 11.101 1.00 91.38 101 ASP A O 1
ATOM 828 N N . LYS A 1 102 ? -4.445 11.213 11.303 1.00 93.25 102 LYS A N 1
ATOM 829 C CA . LYS A 1 102 ? -3.733 10.605 12.434 1.00 93.25 102 LYS A CA 1
ATOM 830 C C . LYS A 1 102 ? -2.243 10.406 12.172 1.00 93.25 102 LYS A C 1
ATOM 832 O O . LYS A 1 102 ? -1.435 10.653 13.066 1.00 93.25 102 LYS A O 1
ATOM 837 N N . CYS A 1 103 ? -1.852 9.962 10.977 1.00 93.31 103 CYS A N 1
ATOM 838 C CA . CYS A 1 103 ? -0.466 9.557 10.731 1.00 93.31 103 CYS A CA 1
ATOM 839 C C . CYS A 1 103 ? 0.363 10.598 9.977 1.00 93.31 103 CYS A C 1
ATOM 841 O O . CYS A 1 103 ? 1.508 10.846 10.357 1.00 93.31 103 CYS A O 1
ATOM 843 N N . HIS A 1 104 ? -0.177 11.234 8.931 1.00 83.62 104 HIS A N 1
ATOM 844 C CA . HIS A 1 104 ? 0.625 12.161 8.122 1.00 83.62 104 HIS A CA 1
ATOM 845 C C . HIS A 1 104 ? 0.781 13.528 8.794 1.00 83.62 104 HIS A C 1
ATOM 847 O O . HIS A 1 104 ? 1.849 14.135 8.686 1.00 83.62 104 HIS A O 1
ATOM 853 N N . ASN A 1 105 ? -0.237 14.007 9.517 1.00 79.38 105 ASN A N 1
ATOM 854 C CA . ASN A 1 105 ? -0.134 15.291 10.214 1.00 79.38 105 ASN A CA 1
ATOM 855 C C . ASN A 1 105 ? 0.755 15.188 11.463 1.00 79.38 105 ASN A C 1
ATOM 857 O O . ASN A 1 105 ? 1.509 16.118 11.752 1.00 79.38 105 ASN A O 1
ATOM 861 N N . THR A 1 106 ? 0.745 14.037 12.144 1.00 85.25 106 THR A N 1
ATOM 862 C CA . THR A 1 106 ? 1.560 13.781 13.345 1.00 85.25 106 THR A CA 1
ATOM 863 C C . THR A 1 106 ? 3.059 13.757 13.050 1.00 85.25 106 THR A C 1
ATOM 865 O O . THR A 1 106 ? 3.850 14.359 13.776 1.00 85.25 106 THR A O 1
ATOM 868 N N . TYR A 1 107 ? 3.469 13.106 11.961 1.00 84.38 107 TYR A N 1
ATOM 869 C CA . TYR A 1 107 ? 4.881 12.911 11.616 1.00 84.38 107 TYR A CA 1
ATOM 870 C C . TYR A 1 107 ? 5.317 13.752 10.414 1.00 84.38 107 TYR A C 1
ATOM 872 O O . TYR A 1 107 ? 6.141 13.324 9.606 1.00 84.38 107 TYR A O 1
ATOM 880 N N . LYS A 1 108 ? 4.790 14.977 10.297 1.00 84.25 108 LYS A N 1
ATOM 881 C CA . LYS A 1 108 ? 5.083 15.874 9.175 1.00 84.25 108 LYS A CA 1
ATOM 882 C C . LYS A 1 108 ? 6.595 16.033 8.960 1.00 84.25 108 LYS A C 1
ATOM 884 O O . LYS A 1 108 ? 7.332 16.499 9.839 1.00 84.25 108 LYS A O 1
ATOM 889 N N . ILE A 1 109 ? 7.051 15.642 7.773 1.00 84.56 109 ILE A N 1
ATOM 890 C CA . ILE A 1 109 ? 8.452 15.733 7.357 1.00 84.56 109 ILE A CA 1
ATOM 891 C C . ILE A 1 109 ? 8.719 17.155 6.863 1.00 84.56 109 ILE A C 1
ATOM 893 O O . ILE A 1 109 ? 8.043 17.638 5.952 1.00 84.56 109 ILE A O 1
ATOM 897 N N . ASP A 1 110 ? 9.698 17.826 7.469 1.00 84.19 110 ASP A N 1
ATOM 898 C CA . ASP A 1 110 ? 10.193 19.109 6.977 1.00 84.19 110 ASP A CA 1
ATOM 899 C C . ASP A 1 110 ? 11.352 18.857 6.004 1.00 84.19 110 ASP A C 1
ATOM 901 O O . ASP A 1 110 ? 12.250 18.060 6.280 1.00 84.19 110 ASP A O 1
ATOM 905 N N . LYS A 1 111 ? 11.358 19.554 4.865 1.00 83.62 111 LYS A N 1
ATOM 906 C CA . LYS A 1 111 ? 12.436 19.451 3.869 1.00 83.62 111 LYS A CA 1
ATOM 907 C C . LYS A 1 111 ? 13.784 19.930 4.410 1.00 83.62 111 LYS A C 1
ATOM 909 O O . LYS A 1 111 ? 14.811 19.534 3.873 1.00 83.62 111 LYS A O 1
ATOM 914 N N . ASN A 1 112 ? 13.768 20.753 5.457 1.00 88.94 112 ASN A N 1
ATOM 915 C CA . ASN A 1 112 ? 14.963 21.256 6.126 1.00 88.94 112 ASN A CA 1
ATOM 916 C C . ASN A 1 112 ? 15.427 20.364 7.291 1.00 88.94 112 ASN A C 1
ATOM 918 O O . ASN A 1 112 ? 16.457 20.659 7.893 1.00 88.94 112 ASN A O 1
ATOM 922 N N . ASP A 1 113 ? 14.679 19.309 7.642 1.00 87.50 113 ASP A N 1
ATOM 923 C CA . ASP A 1 113 ? 15.136 18.341 8.642 1.00 87.50 113 ASP A CA 1
ATOM 924 C C . ASP A 1 113 ? 16.399 17.610 8.153 1.00 87.50 113 ASP A C 1
ATOM 926 O O . ASP A 1 113 ? 16.570 17.343 6.963 1.00 87.50 113 ASP A O 1
ATOM 930 N N . GLU A 1 114 ? 17.269 17.229 9.088 1.00 91.62 114 GLU A N 1
ATOM 931 C CA . GLU A 1 114 ? 18.408 16.359 8.794 1.00 91.62 114 GLU A CA 1
ATOM 932 C C . GLU A 1 114 ? 17.944 15.018 8.211 1.00 91.62 114 GLU A C 1
ATOM 934 O O . GLU A 1 114 ? 16.892 14.494 8.587 1.00 91.62 114 GLU A O 1
ATOM 939 N N . LYS A 1 115 ? 18.754 14.425 7.325 1.00 88.06 115 LYS A N 1
ATOM 940 C CA . LYS A 1 115 ? 18.408 13.187 6.605 1.00 88.06 115 LYS A CA 1
ATOM 941 C C . LYS A 1 115 ? 17.960 12.057 7.542 1.00 88.06 115 LYS A C 1
ATOM 943 O O . LYS A 1 115 ? 16.946 11.421 7.281 1.00 88.06 115 LYS A O 1
ATOM 948 N N . GLU A 1 116 ? 18.672 11.850 8.649 1.00 88.50 116 GLU A N 1
ATOM 949 C CA . GLU A 1 116 ? 18.333 10.827 9.650 1.00 88.50 116 GLU A CA 1
ATOM 950 C C . GLU A 1 116 ? 16.962 11.087 10.297 1.00 88.50 116 GLU A C 1
ATOM 952 O O . GLU A 1 116 ? 16.159 10.173 10.491 1.00 88.50 116 GLU A O 1
ATOM 957 N N . LYS A 1 117 ? 16.640 12.355 10.571 1.00 90.44 117 LYS A N 1
ATOM 958 C CA . LYS A 1 117 ? 15.347 12.758 11.132 1.00 90.44 117 LYS A CA 1
ATOM 959 C C . LYS A 1 117 ? 14.210 12.587 10.123 1.00 90.44 117 LYS A C 1
ATOM 961 O O . LYS A 1 117 ? 13.115 12.182 10.518 1.00 90.44 117 LYS A O 1
ATOM 966 N N . GLN A 1 118 ? 14.455 12.869 8.843 1.00 89.88 118 GLN A N 1
ATOM 967 C CA . GLN A 1 118 ? 13.490 12.616 7.767 1.00 89.88 118 GLN A CA 1
ATOM 968 C C . GLN A 1 118 ? 13.204 11.120 7.624 1.00 89.88 118 GLN A C 1
ATOM 970 O O . GLN A 1 118 ? 12.040 10.726 7.590 1.00 89.88 118 GLN A O 1
ATOM 975 N N . GLU A 1 119 ? 14.251 10.293 7.616 1.00 89.88 119 GLU A N 1
ATOM 976 C CA . GLU A 1 119 ? 14.146 8.833 7.551 1.00 89.88 119 GLU A CA 1
ATOM 977 C C . GLU A 1 119 ? 13.341 8.281 8.735 1.00 89.88 119 GLU A C 1
ATOM 979 O O . GLU A 1 119 ? 12.340 7.588 8.540 1.00 89.88 119 GLU A O 1
ATOM 984 N N . LYS A 1 120 ? 13.689 8.689 9.962 1.00 92.62 120 LYS A N 1
ATOM 985 C CA . LYS A 1 120 ? 12.953 8.317 11.176 1.00 92.62 120 LYS A CA 1
ATOM 986 C C . LYS A 1 120 ? 11.469 8.692 11.101 1.00 92.62 120 LYS A C 1
ATOM 988 O O . LYS A 1 120 ? 10.610 7.860 11.387 1.00 92.62 120 LYS A O 1
ATOM 993 N N . LYS A 1 121 ? 11.144 9.929 10.706 1.00 93.50 121 LYS A N 1
ATOM 994 C CA . LYS A 1 121 ? 9.746 10.367 10.539 1.00 93.50 121 LYS A CA 1
ATOM 995 C C . LYS A 1 121 ? 9.020 9.578 9.448 1.00 93.50 121 LYS A C 1
ATOM 997 O O . LYS A 1 121 ? 7.845 9.258 9.623 1.00 93.50 121 LYS A O 1
ATOM 1002 N N . GLY A 1 122 ? 9.706 9.240 8.357 1.00 92.50 122 GLY A N 1
ATOM 1003 C CA . GLY A 1 122 ? 9.172 8.388 7.295 1.00 92.50 122 GLY A CA 1
ATOM 1004 C C . GLY A 1 122 ? 8.759 7.015 7.822 1.00 92.50 122 GLY A C 1
ATOM 1005 O O . GLY A 1 122 ? 7.617 6.604 7.626 1.00 92.50 122 GLY A O 1
ATOM 1006 N N . CYS A 1 123 ? 9.639 6.350 8.571 1.00 94.88 123 CYS A N 1
ATOM 1007 C CA . CYS A 1 123 ? 9.353 5.037 9.152 1.00 94.88 123 CYS A CA 1
ATOM 1008 C C . CYS A 1 123 ? 8.248 5.087 10.221 1.00 94.88 123 CYS A C 1
ATOM 1010 O O . CYS A 1 123 ? 7.367 4.233 10.216 1.00 94.88 123 CYS A O 1
ATOM 1012 N N . LEU A 1 124 ? 8.196 6.133 11.054 1.00 95.31 124 LEU A N 1
ATOM 1013 C CA . LEU A 1 124 ? 7.088 6.337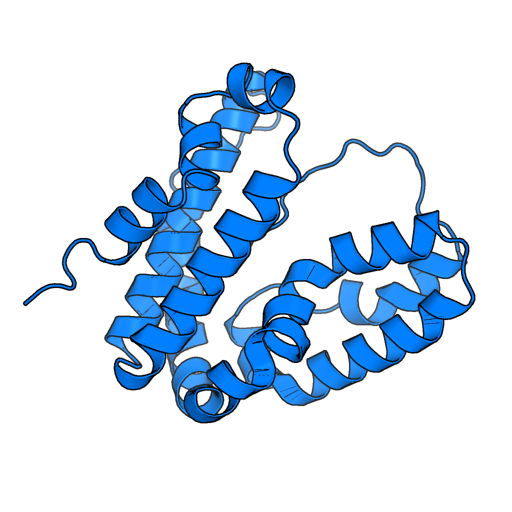 12.002 1.00 95.31 124 LEU A CA 1
ATOM 1014 C C . LEU A 1 124 ? 5.741 6.566 11.299 1.00 95.31 124 LEU A C 1
ATOM 1016 O O . LEU A 1 124 ? 4.721 6.004 11.701 1.00 95.31 124 LEU A O 1
ATOM 1020 N N . THR A 1 125 ? 5.733 7.361 10.225 1.00 95.12 125 THR A N 1
ATOM 1021 C CA . THR A 1 125 ? 4.531 7.579 9.402 1.00 95.12 125 THR A CA 1
ATOM 1022 C C . THR A 1 125 ? 4.059 6.269 8.784 1.00 95.12 125 THR A C 1
ATOM 1024 O O . THR A 1 125 ? 2.854 6.010 8.724 1.00 95.12 125 THR A O 1
ATOM 1027 N N . LEU A 1 126 ? 5.007 5.446 8.329 1.00 94.12 126 LEU A N 1
ATOM 1028 C CA . LEU A 1 126 ? 4.741 4.155 7.719 1.00 94.12 126 LEU A CA 1
ATOM 1029 C C . LEU A 1 126 ? 4.137 3.180 8.728 1.00 94.12 126 LEU A C 1
ATOM 1031 O O . LEU A 1 126 ? 3.044 2.677 8.479 1.00 94.12 126 LEU A O 1
ATOM 1035 N N . GLU A 1 127 ? 4.784 2.984 9.881 1.00 95.81 127 GLU A N 1
ATOM 1036 C CA . GLU A 1 127 ? 4.264 2.157 10.976 1.00 95.81 127 GLU A CA 1
ATOM 1037 C C . GLU A 1 127 ? 2.837 2.580 11.342 1.00 95.81 127 GLU A C 1
ATOM 1039 O O . GLU A 1 127 ? 1.915 1.766 11.273 1.00 95.81 127 GLU A O 1
ATOM 1044 N N . CYS A 1 128 ? 2.636 3.873 11.628 1.00 96.75 128 CYS A N 1
ATOM 1045 C CA . CYS A 1 128 ? 1.327 4.418 11.983 1.00 96.75 128 CYS A CA 1
ATOM 1046 C C . CYS A 1 128 ? 0.281 4.142 10.905 1.00 96.75 128 CYS A C 1
ATOM 1048 O O . CYS A 1 128 ? -0.808 3.670 11.219 1.00 96.75 128 CYS A O 1
ATOM 1050 N N . SER A 1 129 ? 0.603 4.422 9.637 1.00 95.81 129 SER A N 1
ATOM 1051 C CA . SER A 1 129 ? -0.361 4.266 8.546 1.00 95.81 129 SER A CA 1
ATOM 1052 C C . SER A 1 129 ? -0.782 2.808 8.398 1.00 95.81 129 SER A C 1
ATOM 1054 O O . SER A 1 129 ? -1.966 2.533 8.274 1.00 95.81 129 SER A O 1
ATOM 1056 N N . THR A 1 130 ? 0.170 1.877 8.455 1.00 96.00 130 THR A N 1
ATOM 1057 C CA . THR A 1 130 ? -0.091 0.427 8.382 1.00 96.00 130 THR A CA 1
ATOM 1058 C C . THR A 1 130 ? -1.073 -0.017 9.448 1.00 96.00 130 THR A C 1
ATOM 1060 O O . THR A 1 130 ? -2.087 -0.636 9.142 1.00 96.00 130 THR A O 1
ATOM 1063 N N . VAL A 1 131 ? -0.761 0.332 10.698 1.00 97.31 131 VAL A N 1
ATOM 1064 C CA . VAL A 1 131 ? -1.548 -0.058 11.865 1.00 97.31 131 VAL A CA 1
ATOM 1065 C C . VAL A 1 131 ? -2.929 0.576 11.790 1.00 97.31 131 VAL A C 1
ATOM 1067 O O . VAL A 1 131 ? -3.918 -0.122 11.959 1.00 97.31 131 VAL A O 1
ATOM 1070 N N . CYS A 1 132 ? -2.995 1.867 11.459 1.00 97.50 132 CYS A N 1
ATOM 1071 C CA . CYS A 1 132 ? -4.252 2.587 11.336 1.00 97.50 132 CYS A CA 1
ATOM 1072 C C . CYS A 1 132 ? -5.154 1.970 10.264 1.00 97.50 132 CYS A C 1
ATOM 1074 O O . CYS A 1 132 ? -6.256 1.560 10.589 1.00 97.50 132 CYS A O 1
ATOM 1076 N N . TYR A 1 133 ? -4.687 1.820 9.017 1.00 97.75 133 TYR A N 1
ATOM 1077 C CA . TYR A 1 133 ? -5.539 1.264 7.959 1.00 97.75 133 TYR A CA 1
ATOM 1078 C C . TYR A 1 133 ? -6.002 -0.154 8.285 1.00 97.75 133 TYR A C 1
ATOM 1080 O O . TYR A 1 133 ? -7.158 -0.474 8.040 1.00 97.75 133 TYR A O 1
ATOM 1088 N N . PHE A 1 134 ? -5.133 -0.994 8.856 1.00 98.06 134 PHE A N 1
ATOM 1089 C CA . PHE A 1 134 ? -5.543 -2.321 9.306 1.00 98.06 134 PHE A CA 1
ATOM 1090 C C . PHE A 1 134 ? -6.666 -2.242 10.350 1.00 98.06 134 PHE A C 1
ATOM 1092 O O . PHE A 1 134 ? -7.684 -2.905 10.188 1.00 98.06 134 PHE A O 1
ATOM 1099 N N . GLN A 1 135 ? -6.497 -1.422 11.389 1.00 97.56 135 GLN A N 1
ATOM 1100 C CA . GLN A 1 135 ? -7.475 -1.286 12.470 1.00 97.56 135 GLN A CA 1
ATOM 1101 C C . GLN A 1 135 ? -8.811 -0.722 11.973 1.00 97.56 135 GLN A C 1
ATOM 1103 O O . GLN A 1 135 ? -9.836 -1.344 12.224 1.00 97.56 135 GLN A O 1
ATOM 1108 N N . GLU A 1 136 ? -8.798 0.371 11.205 1.00 97.81 136 GLU A N 1
ATOM 1109 C CA . GLU A 1 136 ? -10.022 0.977 10.658 1.00 97.81 136 GLU A CA 1
ATOM 1110 C C . GLU A 1 136 ? -10.765 0.003 9.727 1.00 97.81 136 GLU A C 1
ATOM 1112 O O . GLU A 1 136 ? -11.988 -0.099 9.768 1.00 97.81 136 GLU A O 1
ATOM 1117 N N . PHE A 1 137 ? -10.041 -0.766 8.901 1.00 98.06 137 PHE A N 1
ATOM 1118 C CA . PHE A 1 137 ? -10.686 -1.760 8.043 1.00 98.06 137 PHE A CA 1
ATOM 1119 C C . PHE A 1 137 ? -11.240 -2.952 8.813 1.00 98.06 137 PHE A C 1
ATOM 1121 O O . PHE A 1 137 ? -12.285 -3.461 8.431 1.00 98.06 137 PHE A O 1
ATOM 1128 N N . VAL A 1 138 ? -10.564 -3.421 9.860 1.00 97.81 138 VAL A N 1
ATOM 1129 C CA . VAL A 1 138 ? -11.040 -4.566 10.651 1.00 97.81 138 VAL A CA 1
ATOM 1130 C C . VAL A 1 138 ? -12.195 -4.185 11.570 1.00 97.81 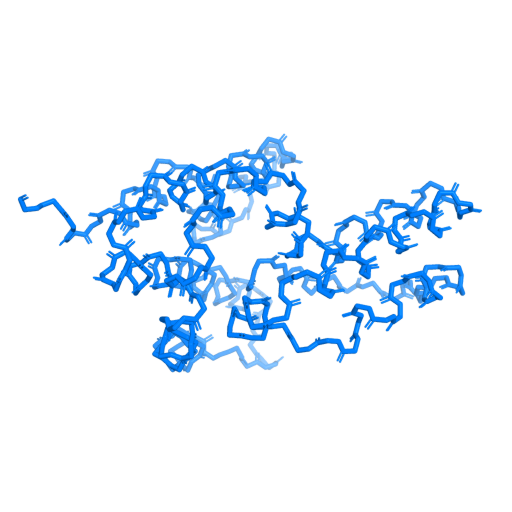138 VAL A C 1
ATOM 1132 O O . VAL A 1 138 ? -13.047 -5.028 11.839 1.00 97.81 138 VAL A O 1
ATOM 1135 N N . GLU A 1 139 ? -12.250 -2.936 12.028 1.00 96.94 139 GLU A N 1
ATOM 1136 C CA . GLU A 1 139 ? -13.386 -2.417 12.789 1.00 96.94 139 GLU A CA 1
ATOM 1137 C C . GLU A 1 139 ? -14.666 -2.413 11.940 1.00 96.94 139 GLU A C 1
ATOM 1139 O O . GLU A 1 139 ? -15.695 -2.924 12.382 1.00 96.94 139 GLU A O 1
ATOM 1144 N N . GLU A 1 140 ? -14.584 -1.927 10.697 1.00 97.56 140 GLU A N 1
ATOM 1145 C CA . GLU A 1 140 ? -15.741 -1.847 9.793 1.00 97.56 140 GLU A CA 1
ATOM 1146 C C . GLU A 1 140 ? -16.024 -3.142 9.012 1.00 97.56 140 GLU A C 1
ATOM 1148 O O . GLU A 1 140 ? -17.174 -3.425 8.671 1.00 97.56 140 GLU A O 1
ATOM 1153 N N . CYS A 1 141 ? -14.995 -3.948 8.738 1.00 97.50 141 CYS A N 1
ATOM 1154 C CA . CYS A 1 141 ? -15.076 -5.208 7.991 1.00 97.50 141 CYS A CA 1
ATOM 1155 C C . CYS A 1 141 ? -14.380 -6.356 8.751 1.00 97.50 141 CYS A C 1
ATOM 1157 O O . CYS A 1 141 ? -13.319 -6.831 8.321 1.00 97.50 141 CYS A O 1
ATOM 1159 N N . PRO A 1 142 ? -14.942 -6.838 9.877 1.00 97.00 142 PRO A N 1
ATOM 1160 C CA . PRO A 1 142 ? -14.301 -7.852 10.719 1.00 97.00 142 PRO A CA 1
ATOM 1161 C C . PRO A 1 142 ? -13.978 -9.158 9.987 1.00 97.00 142 PRO A C 1
ATOM 1163 O O . PRO A 1 142 ? -12.978 -9.812 10.286 1.00 97.00 142 PRO A O 1
ATOM 1166 N N . GLU A 1 143 ? -14.793 -9.536 9.001 1.00 96.81 143 GLU A N 1
ATOM 1167 C CA . GLU A 1 143 ? -14.584 -10.725 8.175 1.00 96.81 143 GLU A CA 1
ATOM 1168 C C . GLU A 1 143 ? -13.311 -10.652 7.322 1.00 96.81 143 GLU A C 1
ATOM 1170 O O . GLU A 1 143 ? -12.773 -11.691 6.951 1.00 96.81 143 GLU A O 1
ATOM 1175 N N . ALA A 1 144 ? -12.806 -9.445 7.043 1.00 97.00 144 ALA A N 1
ATOM 1176 C CA . ALA A 1 144 ? -11.592 -9.229 6.262 1.00 97.00 144 ALA A CA 1
ATOM 1177 C C . ALA A 1 144 ? -10.309 -9.323 7.107 1.00 97.00 144 ALA A C 1
ATOM 1179 O O . ALA A 1 144 ? -9.210 -9.246 6.553 1.00 97.00 144 ALA A O 1
ATOM 1180 N N . LYS A 1 145 ? -10.415 -9.477 8.439 1.00 97.19 145 LYS A N 1
ATOM 1181 C CA . LYS A 1 145 ? -9.278 -9.435 9.378 1.00 97.19 145 LYS A CA 1
ATOM 1182 C C . LYS A 1 145 ? -8.143 -10.362 8.978 1.00 97.19 145 LYS A C 1
ATOM 1184 O O . LYS A 1 145 ? -6.999 -9.916 8.898 1.00 97.19 145 LYS A O 1
ATOM 1189 N N . ASP A 1 146 ? -8.445 -11.627 8.714 1.00 96.94 146 ASP A N 1
ATOM 1190 C CA . ASP A 1 146 ? -7.413 -12.618 8.415 1.00 96.94 146 ASP A CA 1
ATOM 1191 C C . ASP A 1 146 ? -6.756 -12.358 7.055 1.00 96.94 146 ASP A C 1
ATOM 1193 O O . ASP A 1 146 ? -5.529 -12.420 6.953 1.00 96.94 146 ASP A O 1
ATOM 1197 N N . ALA A 1 147 ? -7.539 -11.976 6.039 1.00 96.81 147 ALA A N 1
ATOM 1198 C CA . ALA A 1 147 ? -7.030 -11.609 4.717 1.00 96.81 147 ALA A CA 1
ATOM 1199 C C . ALA A 1 147 ? -6.108 -10.379 4.787 1.00 96.81 147 ALA A C 1
ATOM 1201 O O . ALA A 1 147 ? -4.975 -10.408 4.300 1.00 96.81 147 ALA A O 1
ATOM 1202 N N . LEU A 1 148 ? -6.544 -9.317 5.472 1.00 96.75 148 LEU A N 1
ATOM 1203 C CA . LEU A 1 148 ? -5.759 -8.095 5.660 1.00 96.75 148 LEU A CA 1
ATOM 1204 C C . LEU A 1 148 ? -4.502 -8.338 6.499 1.00 96.75 148 LEU A C 1
ATOM 1206 O O . LEU A 1 148 ? -3.447 -7.766 6.210 1.00 96.75 148 LEU A O 1
ATOM 1210 N N . LEU A 1 149 ? -4.588 -9.183 7.531 1.00 96.88 149 LEU A N 1
ATOM 1211 C CA . LEU A 1 149 ? -3.442 -9.507 8.376 1.00 96.88 149 LEU A CA 1
ATOM 1212 C C . LEU A 1 149 ? -2.407 -10.298 7.578 1.00 96.88 149 LEU A C 1
ATOM 1214 O O . LEU A 1 149 ? -1.224 -9.959 7.615 1.00 96.88 149 LEU A O 1
ATOM 1218 N N . LYS A 1 150 ? -2.855 -11.316 6.832 1.00 95.81 150 LYS A N 1
ATOM 1219 C CA . LYS A 1 150 ? -2.015 -12.127 5.943 1.00 95.81 150 LYS A CA 1
ATOM 1220 C C . LYS A 1 150 ? -1.309 -11.247 4.911 1.00 95.81 150 LYS A C 1
ATOM 1222 O O . LYS A 1 150 ? -0.092 -11.359 4.778 1.00 95.81 150 LYS A O 1
ATOM 1227 N N . LEU A 1 151 ? -2.035 -10.323 4.275 1.00 95.19 151 LEU A N 1
ATOM 1228 C CA . LEU A 1 151 ? -1.482 -9.356 3.324 1.00 95.19 151 LEU A CA 1
ATOM 1229 C C . LEU A 1 151 ? -0.385 -8.493 3.952 1.00 95.19 151 LEU A C 1
ATOM 1231 O O . LEU A 1 151 ? 0.736 -8.454 3.441 1.00 95.19 151 LEU A O 1
ATOM 1235 N N . ASN A 1 152 ? -0.676 -7.818 5.069 1.00 94.56 152 ASN A N 1
ATOM 1236 C CA . ASN A 1 152 ? 0.282 -6.899 5.691 1.00 94.56 152 ASN A CA 1
ATOM 1237 C C . ASN A 1 152 ? 1.523 -7.642 6.207 1.00 94.56 152 ASN A C 1
ATOM 1239 O O . ASN A 1 152 ? 2.652 -7.240 5.923 1.00 94.56 152 ASN A O 1
ATOM 1243 N N . VAL A 1 153 ? 1.329 -8.755 6.923 1.00 94.88 153 VAL A N 1
ATOM 1244 C CA . VAL A 1 153 ? 2.420 -9.590 7.455 1.00 94.88 153 VAL A CA 1
ATOM 1245 C C . VAL A 1 153 ? 3.266 -10.164 6.321 1.00 94.88 153 VAL A C 1
ATOM 1247 O O . VAL A 1 153 ? 4.493 -10.080 6.373 1.00 94.88 153 VAL A O 1
ATOM 1250 N N . GLY A 1 154 ? 2.632 -10.708 5.280 1.00 93.00 154 GLY A N 1
ATOM 1251 C CA . GLY A 1 154 ? 3.332 -11.287 4.139 1.00 93.00 154 GLY A CA 1
ATOM 1252 C C . GLY A 1 154 ? 4.126 -10.248 3.347 1.00 93.00 154 GLY A C 1
ATOM 1253 O O . GLY A 1 154 ? 5.270 -10.509 2.973 1.00 93.00 154 GLY A O 1
ATOM 1254 N N . GLN A 1 155 ? 3.582 -9.041 3.161 1.00 90.81 155 GLN A N 1
ATOM 1255 C CA . GLN A 1 155 ? 4.303 -7.938 2.525 1.00 90.81 155 GLN A CA 1
ATOM 1256 C C . GLN A 1 155 ? 5.533 -7.517 3.345 1.00 90.81 155 GLN A C 1
ATOM 1258 O O . GLN A 1 155 ? 6.625 -7.379 2.790 1.00 90.81 155 GLN A O 1
ATOM 1263 N N . ILE A 1 156 ? 5.371 -7.316 4.657 1.00 92.75 156 ILE A N 1
ATOM 1264 C CA . ILE A 1 156 ? 6.468 -6.919 5.553 1.00 92.75 156 ILE A CA 1
ATOM 1265 C C . ILE A 1 156 ? 7.568 -7.981 5.538 1.00 92.75 156 ILE A C 1
ATOM 1267 O O . ILE A 1 156 ? 8.739 -7.649 5.341 1.00 92.75 156 ILE A O 1
ATOM 1271 N N . HIS A 1 157 ? 7.183 -9.253 5.661 1.00 90.94 157 HIS A N 1
ATOM 1272 C CA . HIS A 1 157 ? 8.106 -10.379 5.611 1.00 90.94 157 HIS A CA 1
ATOM 1273 C C . HIS A 1 157 ? 8.860 -10.439 4.276 1.00 90.94 157 HIS A C 1
ATOM 1275 O O . HIS A 1 157 ? 10.088 -10.537 4.260 1.00 90.94 157 HIS A O 1
ATOM 1281 N N . SER A 1 158 ? 8.151 -10.305 3.149 1.00 88.62 158 SER A N 1
ATOM 1282 C CA . SER A 1 158 ? 8.772 -10.317 1.823 1.00 88.62 158 SER A CA 1
ATOM 1283 C C 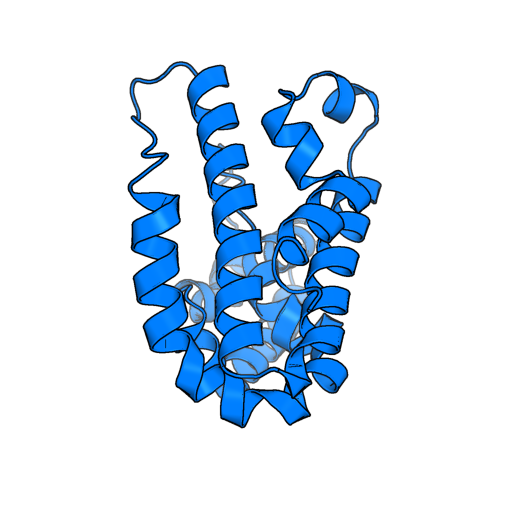. SER A 1 158 ? 9.779 -9.183 1.646 1.00 88.62 158 SER A C 1
ATOM 1285 O O . SER A 1 158 ? 10.830 -9.409 1.053 1.00 88.62 158 SER A O 1
ATOM 1287 N N . ILE A 1 159 ? 9.485 -7.979 2.145 1.00 87.69 159 ILE A N 1
ATOM 1288 C CA . ILE A 1 159 ? 10.421 -6.850 2.070 1.00 87.69 159 ILE A CA 1
ATOM 1289 C C . ILE A 1 159 ? 11.645 -7.126 2.945 1.00 87.69 159 ILE A C 1
ATOM 1291 O O . ILE A 1 159 ? 12.769 -6.943 2.478 1.00 87.69 159 ILE A O 1
ATOM 1295 N N . ALA A 1 160 ? 11.450 -7.612 4.172 1.00 87.88 160 ALA A N 1
ATOM 1296 C CA . ALA A 1 160 ? 12.542 -7.904 5.096 1.00 87.88 160 ALA A CA 1
ATOM 1297 C C . ALA A 1 160 ? 13.567 -8.891 4.505 1.00 87.88 160 ALA A C 1
ATOM 1299 O O . ALA A 1 160 ? 14.769 -8.684 4.660 1.00 87.88 160 ALA A O 1
ATOM 1300 N N . LEU A 1 161 ? 13.116 -9.899 3.746 1.00 87.19 161 LEU A N 1
ATOM 1301 C CA . LEU A 1 161 ? 13.996 -10.865 3.069 1.00 87.19 161 LEU A CA 1
ATOM 1302 C C . LEU A 1 161 ? 14.876 -10.251 1.967 1.00 87.19 161 LEU A C 1
ATOM 1304 O O . LEU A 1 161 ? 15.896 -10.833 1.603 1.00 87.19 161 LEU A O 1
ATOM 1308 N N . THR A 1 162 ? 14.502 -9.086 1.432 1.00 86.56 162 THR A N 1
ATOM 1309 C CA . THR A 1 162 ? 15.293 -8.387 0.403 1.00 86.56 162 THR A CA 1
ATOM 1310 C C . THR A 1 162 ? 16.359 -7.461 0.988 1.00 86.56 162 THR A C 1
ATOM 1312 O O . THR A 1 162 ? 17.218 -6.965 0.256 1.00 86.56 162 THR A O 1
ATOM 1315 N N . LEU A 1 163 ? 16.331 -7.213 2.302 1.00 86.06 163 LEU A N 1
ATOM 1316 C CA . LEU A 1 163 ? 17.259 -6.299 2.956 1.00 86.06 163 LEU A CA 1
ATOM 1317 C C . LEU A 1 163 ? 18.595 -6.985 3.243 1.00 86.06 163 LEU A C 1
ATOM 1319 O O . LEU A 1 163 ? 18.670 -8.016 3.907 1.00 86.06 163 LEU A O 1
ATOM 1323 N N . HIS A 1 164 ? 19.686 -6.362 2.794 1.00 88.19 164 HIS A N 1
ATOM 1324 C CA . HIS A 1 164 ? 21.023 -6.808 3.170 1.00 88.19 164 HIS A CA 1
ATOM 1325 C C . HIS A 1 164 ? 21.235 -6.613 4.688 1.00 88.19 164 HIS A C 1
ATOM 1327 O O . HIS A 1 164 ? 20.983 -5.505 5.174 1.00 88.19 164 HIS A O 1
ATOM 1333 N N . PRO A 1 165 ? 21.769 -7.601 5.438 1.00 87.88 165 PRO A N 1
ATOM 1334 C CA . PRO A 1 165 ? 21.891 -7.526 6.901 1.00 87.88 165 PRO A CA 1
ATOM 1335 C C . PRO A 1 165 ? 22.605 -6.266 7.405 1.00 87.88 165 PRO A C 1
ATOM 1337 O O . PRO A 1 165 ? 22.107 -5.571 8.283 1.00 87.88 165 PRO A O 1
ATOM 1340 N N . ILE A 1 166 ? 23.721 -5.895 6.767 1.00 88.62 166 ILE A N 1
ATOM 1341 C CA . ILE A 1 166 ? 24.470 -4.671 7.108 1.00 88.62 166 ILE A CA 1
ATOM 1342 C C . ILE A 1 166 ? 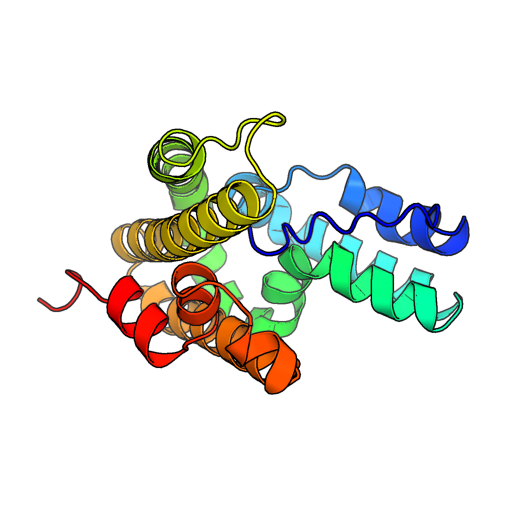23.616 -3.408 6.920 1.00 88.62 166 ILE A C 1
ATOM 1344 O O . ILE A 1 166 ? 23.732 -2.460 7.693 1.00 88.62 166 ILE A O 1
ATOM 1348 N N . SER A 1 167 ? 22.776 -3.365 5.883 1.00 87.12 167 SER A N 1
ATOM 1349 C CA . SER A 1 167 ? 21.894 -2.221 5.650 1.00 87.12 167 SER A CA 1
ATOM 1350 C C . SER A 1 167 ? 20.826 -2.147 6.735 1.00 87.12 167 SER A C 1
ATOM 1352 O O . SER A 1 167 ? 20.583 -1.066 7.254 1.00 87.12 167 SER A O 1
ATOM 1354 N N . PHE A 1 168 ? 20.252 -3.289 7.120 1.00 87.12 168 PHE A N 1
ATOM 1355 C CA . PHE A 1 168 ? 19.261 -3.379 8.192 1.00 87.12 168 PHE A CA 1
ATOM 1356 C C . PHE A 1 168 ? 19.825 -2.951 9.559 1.00 87.12 168 PHE A C 1
ATOM 1358 O O . PHE A 1 168 ? 19.203 -2.169 10.274 1.00 87.12 168 PHE A O 1
ATOM 1365 N N . GLU A 1 169 ? 21.034 -3.391 9.913 1.00 87.81 169 GLU A N 1
ATOM 1366 C CA . GLU A 1 169 ? 21.692 -3.003 11.172 1.00 87.81 169 GLU A CA 1
ATOM 1367 C C . GLU A 1 169 ? 21.955 -1.494 11.263 1.00 87.81 169 GLU A C 1
ATOM 1369 O O . GLU A 1 169 ? 21.875 -0.914 12.346 1.00 87.81 169 GLU A O 1
ATOM 1374 N N . ARG A 1 170 ? 22.229 -0.847 10.125 1.00 89.94 170 ARG A N 1
ATOM 1375 C CA . ARG A 1 170 ? 22.499 0.596 10.041 1.00 89.94 170 ARG A CA 1
ATOM 1376 C C . ARG A 1 170 ? 21.248 1.471 10.063 1.00 89.94 170 ARG A C 1
ATOM 1378 O O . ARG A 1 170 ? 21.388 2.680 10.218 1.00 89.94 170 ARG A O 1
ATOM 1385 N N . MET A 1 171 ? 20.059 0.895 9.889 1.00 90.75 171 MET A N 1
ATOM 1386 C CA . MET A 1 171 ? 18.804 1.644 9.957 1.00 90.75 171 MET A CA 1
ATOM 1387 C C . MET A 1 171 ? 18.569 2.204 11.364 1.00 90.75 171 MET A C 1
ATOM 1389 O O . MET A 1 171 ? 19.097 1.706 12.361 1.00 90.75 171 MET A O 1
ATOM 1393 N N . THR A 1 172 ? 17.725 3.224 11.471 1.00 92.19 172 THR A N 1
ATOM 1394 C CA . THR A 1 172 ? 17.193 3.646 12.774 1.00 92.19 172 THR A CA 1
ATOM 1395 C C . THR A 1 172 ? 16.302 2.548 13.366 1.00 92.1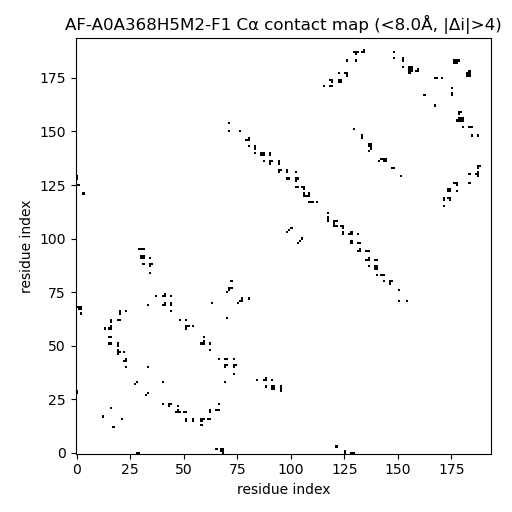9 172 THR A C 1
ATOM 1397 O O . THR A 1 172 ? 15.835 1.652 12.656 1.00 92.19 172 THR A O 1
ATOM 1400 N N . GLN A 1 173 ? 16.049 2.589 14.678 1.00 94.31 173 GLN A N 1
ATOM 1401 C CA . GLN A 1 173 ? 15.17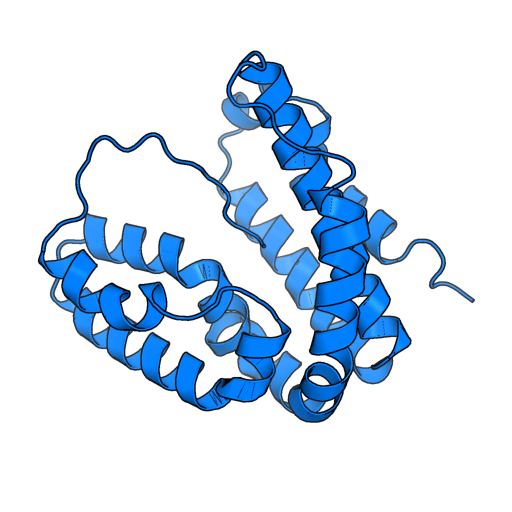8 1.590 15.307 1.00 94.31 173 GLN A CA 1
ATOM 1402 C C . GLN A 1 173 ? 13.762 1.636 14.722 1.00 94.31 173 GLN A C 1
ATOM 1404 O O . GLN A 1 173 ? 13.168 0.593 14.474 1.00 94.31 173 GLN A O 1
ATOM 1409 N N . GLU A 1 174 ? 13.251 2.833 14.448 1.00 94.62 174 GLU A N 1
ATOM 1410 C CA . GLU A 1 174 ? 11.939 3.050 13.843 1.00 94.62 174 GLU A CA 1
ATOM 1411 C C . GLU A 1 174 ? 11.840 2.396 12.459 1.00 94.62 174 GLU A C 1
ATOM 1413 O O . GLU A 1 174 ? 10.814 1.816 12.115 1.00 94.62 174 GLU A O 1
ATOM 1418 N N . CYS A 1 175 ? 12.921 2.425 11.678 1.00 94.12 175 CYS A N 1
ATOM 1419 C CA . CYS A 1 175 ? 12.963 1.760 10.379 1.00 94.12 175 CYS A CA 1
ATOM 1420 C C . CYS A 1 175 ? 13.169 0.246 10.478 1.00 94.12 175 CYS A C 1
ATOM 1422 O O . CYS A 1 175 ? 12.633 -0.498 9.663 1.00 94.12 175 CYS A O 1
ATOM 1424 N N . ARG A 1 176 ? 13.875 -0.252 11.499 1.00 94.38 176 ARG A N 1
ATOM 1425 C CA . ARG A 1 176 ? 13.904 -1.700 11.760 1.00 94.38 176 ARG A CA 1
ATOM 1426 C C . ARG A 1 176 ? 12.522 -2.230 12.140 1.00 94.38 176 ARG A C 1
ATOM 1428 O O . ARG A 1 176 ? 12.131 -3.281 11.647 1.00 94.38 176 ARG A O 1
ATOM 1435 N N . ASN A 1 177 ? 11.772 -1.483 12.951 1.00 95.50 177 ASN A N 1
ATOM 1436 C CA . ASN A 1 177 ? 10.443 -1.875 13.425 1.00 95.50 177 ASN A CA 1
ATOM 1437 C C . ASN A 1 177 ? 9.455 -2.139 12.282 1.00 95.50 177 ASN A C 1
ATOM 1439 O O . ASN A 1 177 ? 8.747 -3.138 12.321 1.00 95.50 177 ASN A O 1
ATOM 1443 N N . VAL A 1 178 ? 9.431 -1.300 11.239 1.00 94.81 178 VAL A N 1
ATOM 1444 C CA . VAL A 1 178 ? 8.519 -1.491 10.089 1.00 94.81 178 VAL A CA 1
ATOM 1445 C C . VAL A 1 178 ? 8.836 -2.729 9.246 1.00 94.81 178 VAL A C 1
ATOM 1447 O O . VAL A 1 178 ? 8.008 -3.156 8.443 1.00 94.81 178 VAL A O 1
ATOM 1450 N N . HIS A 1 179 ? 10.027 -3.300 9.414 1.00 93.56 179 HIS A N 1
ATOM 1451 C CA . HIS A 1 179 ? 10.471 -4.527 8.755 1.00 93.56 179 HIS A CA 1
ATOM 1452 C C . HIS A 1 179 ? 10.473 -5.737 9.705 1.00 93.56 179 HIS A C 1
ATOM 1454 O O . HIS A 1 179 ? 10.657 -6.869 9.258 1.00 93.56 179 HIS A O 1
ATOM 1460 N N . ASP A 1 180 ? 10.236 -5.523 11.000 1.00 94.31 180 ASP A N 1
ATOM 1461 C CA . ASP A 1 180 ? 10.055 -6.580 11.985 1.00 94.31 180 ASP A CA 1
ATOM 1462 C C . ASP A 1 180 ? 8.605 -7.078 11.926 1.00 94.31 180 ASP A C 1
ATOM 1464 O O . ASP A 1 180 ? 7.643 -6.385 12.273 1.00 94.31 180 ASP A O 1
ATOM 1468 N N . THR A 1 181 ? 8.458 -8.312 11.448 1.00 94.06 181 THR A N 1
ATOM 1469 C CA . THR A 1 181 ? 7.154 -8.942 11.231 1.00 94.06 181 THR A CA 1
ATOM 1470 C C . THR A 1 181 ? 6.386 -9.137 12.542 1.00 94.06 181 THR A C 1
ATOM 1472 O O . THR A 1 181 ? 5.180 -8.891 12.584 1.00 94.06 181 THR A O 1
ATOM 1475 N N . ASP A 1 182 ? 7.067 -9.522 13.624 1.00 95.62 182 ASP A N 1
ATOM 1476 C CA . ASP A 1 182 ? 6.436 -9.774 14.924 1.00 95.62 182 ASP A CA 1
ATOM 1477 C C . ASP A 1 182 ? 6.064 -8.466 15.624 1.00 95.62 182 ASP A C 1
ATOM 1479 O O . ASP A 1 182 ? 5.016 -8.373 16.275 1.00 95.62 182 ASP A O 1
ATOM 1483 N N . HIS A 1 183 ? 6.900 -7.434 15.484 1.00 96.38 183 HIS A N 1
ATOM 1484 C CA . HIS A 1 183 ? 6.567 -6.082 15.932 1.00 96.38 183 HIS A CA 1
ATOM 1485 C C . HIS A 1 183 ? 5.299 -5.580 15.245 1.00 96.38 183 HIS A C 1
ATOM 1487 O O . HIS A 1 183 ? 4.308 -5.301 15.921 1.00 96.38 183 HIS A O 1
ATOM 1493 N N . MET A 1 184 ? 5.286 -5.534 13.912 1.00 97.31 184 MET A N 1
ATOM 1494 C CA . MET A 1 184 ? 4.153 -4.984 13.167 1.00 97.31 184 MET A CA 1
ATOM 1495 C C . MET A 1 184 ? 2.873 -5.796 13.355 1.00 97.31 184 MET A C 1
ATOM 1497 O O . MET A 1 184 ? 1.802 -5.209 13.514 1.00 97.31 184 MET A O 1
ATOM 1501 N N . LYS A 1 185 ? 2.966 -7.131 13.412 1.00 97.06 185 LYS A N 1
ATOM 1502 C CA . LYS A 1 185 ? 1.814 -7.992 13.709 1.00 97.06 185 LYS A CA 1
ATOM 1503 C C . LYS A 1 185 ? 1.205 -7.666 15.073 1.00 97.06 185 LYS A C 1
ATOM 1505 O O . LYS A 1 185 ? -0.009 -7.505 15.163 1.00 97.06 185 LYS A O 1
ATOM 1510 N N . ARG A 1 186 ? 2.028 -7.535 16.121 1.00 97.31 186 ARG A N 1
ATOM 1511 C CA . ARG A 1 186 ? 1.543 -7.159 17.461 1.00 97.31 186 ARG A CA 1
ATOM 1512 C C . ARG A 1 186 ? 0.881 -5.788 17.459 1.00 97.31 186 ARG A C 1
ATOM 1514 O O . ARG A 1 186 ? -0.185 -5.649 18.039 1.00 97.31 186 ARG A O 1
ATOM 1521 N N . ARG A 1 187 ? 1.476 -4.804 16.780 1.00 97.19 187 ARG A N 1
ATOM 1522 C CA . ARG A 1 187 ? 0.927 -3.442 16.691 1.00 97.19 187 ARG A CA 1
ATOM 1523 C C . ARG A 1 187 ? -0.415 -3.396 15.963 1.00 97.19 187 ARG A C 1
ATOM 1525 O O . ARG A 1 187 ? -1.309 -2.690 16.405 1.00 97.19 187 ARG A O 1
ATOM 1532 N N . MET A 1 188 ? -0.570 -4.161 14.883 1.00 96.75 188 MET A N 1
ATOM 1533 C CA . MET A 1 188 ? -1.841 -4.268 14.155 1.00 96.75 188 MET A CA 1
ATOM 1534 C C . MET A 1 188 ? -2.952 -4.893 15.009 1.00 96.75 188 MET A C 1
ATOM 1536 O O . MET A 1 188 ? -4.092 -4.445 14.948 1.00 96.75 188 MET A O 1
ATOM 1540 N N . LEU A 1 189 ? -2.623 -5.901 15.820 1.00 96.12 189 LEU A N 1
ATOM 1541 C CA . LEU A 1 189 ? -3.587 -6.618 16.665 1.00 96.12 189 LEU A CA 1
ATOM 1542 C C . LEU A 1 189 ? -3.843 -5.952 18.026 1.00 96.12 189 LEU A C 1
ATOM 1544 O O . LEU A 1 189 ? -4.747 -6.362 18.753 1.00 96.12 189 LEU A O 1
ATOM 1548 N N . GLU A 1 190 ? -3.071 -4.929 18.383 1.00 93.06 190 GLU A N 1
ATOM 1549 C CA . GLU A 1 190 ? -3.185 -4.243 19.666 1.00 93.06 190 GLU A CA 1
ATOM 1550 C C . GLU A 1 190 ? -4.587 -3.639 19.844 1.00 93.06 190 GLU A C 1
ATOM 1552 O O . GLU A 1 190 ? -5.030 -2.823 19.038 1.00 93.06 190 GLU A O 1
ATOM 1557 N N . GLY A 1 191 ? -5.287 -4.052 20.905 1.00 79.81 191 GLY A N 1
ATOM 1558 C CA . GLY A 1 191 ? -6.644 -3.588 21.214 1.00 79.81 191 GLY A CA 1
ATOM 1559 C C . GLY A 1 191 ? -7.777 -4.297 20.459 1.00 79.81 191 GLY A C 1
ATOM 1560 O O . GLY A 1 191 ? -8.932 -3.946 20.679 1.00 79.81 191 GLY A O 1
ATOM 1561 N N . LEU A 1 192 ? -7.475 -5.293 19.614 1.00 80.12 192 LEU A N 1
ATOM 1562 C CA . LEU A 1 192 ? -8.475 -6.088 18.878 1.00 80.12 192 LEU A CA 1
ATOM 1563 C C . LEU A 1 192 ? -8.755 -7.466 19.499 1.00 80.12 192 LEU A C 1
ATOM 1565 O O . LEU A 1 192 ? -9.637 -8.182 19.025 1.00 80.12 192 LEU A O 1
ATOM 1569 N N . ASP A 1 193 ? -8.003 -7.843 20.532 1.00 59.47 193 ASP A N 1
ATOM 1570 C CA . ASP A 1 193 ? -8.231 -9.057 21.312 1.00 59.47 193 ASP A CA 1
ATOM 1571 C C . ASP A 1 193 ? -9.208 -8.736 22.458 1.00 59.47 193 ASP A C 1
ATOM 1573 O O . ASP A 1 193 ? -8.789 -8.351 23.552 1.00 59.47 193 ASP A O 1
ATOM 1577 N N . ASN A 1 194 ? -10.511 -8.861 22.180 1.00 45.91 194 ASN A N 1
ATOM 1578 C CA . ASN A 1 194 ? -11.572 -8.988 23.188 1.00 45.91 194 ASN A CA 1
ATOM 1579 C C . ASN A 1 194 ? -12.087 -10.427 23.215 1.00 45.91 194 ASN A C 1
ATOM 1581 O O . ASN A 1 194 ? -12.423 -10.943 22.124 1.00 45.91 194 ASN A O 1
#

Secondary structure (DSSP, 8-state):
----------SPPPHHHHHHHTTGGGS--SHHHHHHTHHHHHHHHHHHHHHHTTS-HHHHHHHHHHHHHHHIIIIISHHHHGGGHHHHHHHHHHHHHHHIIIIIITTPPPTTS-HHHHHHHHHHHHHHHHHHHHHHHHHH-GGGHHHHHHHHHHHHHHHHTTS-HHHHHHS-HHHHHTT-HHHHHHHHHTT---

Radius of gyration: 17.1 Å; Cα contacts (8 Å, |Δi|>4): 187; chains: 1; bounding box: 42×36×47 Å

pLDDT: mean 89.59, std 14.67, range [29.77, 98.12]

Foldseek 3Di:
DPDPPPPPPPPDQDPQLCVLCVVVVPQDPFLLSCLVCVVVLLVSLVSSQVSCVPPDPVSNVVSCNVCVSNCLCNPVQVVLCVVVSVQSNVLRVVLRVVLCVVQCVVLPADPPDDPLSNLLSVLSSLLSSLLSSLQSSCVRRVVSNVSSLCSQLVVLQVVLVVDDPVNLVPHDPSNVQSSDSVNSSCSNCPPVPD